Protein 6IAH (pdb70)

Sequence (240 aa):
MMWIVFDVDGVLIDVRESYDEEATKLTAEYFLGLFGVEREIKPEWVRELLRRKGSFGDDFKVSEALILFALSGRAEELVEEFPEGGTIEWVREKFGFQQVFGGSSIERVFNTFYLGREEYPERRLFDFPGLWKKKERPIVRRRGLLERASKHFKKLGVVTGRSALEMEELAERIIIGFKFENAVTREAYLKPDPRALWELVRGEPGVYIGDTINDELFVENYRGKYGDDFDFVMVGRDVKDVNEFLENALEGG

Structure (mmCIF, N/CA/C/O backbone):
data_6IAH
#
_entry.id   6IAH
#
_cell.length_a   66.330
_cell.length_b   117.000
_cell.length_c   33.830
_cell.angle_alpha   90.000
_cell.angle_beta   90.000
_cell.angle_gamma   90.000
#
_symmetry.space_group_name_H-M   'P 21 21 2'
#
loop_
_entity.id
_entity.type
_entity.pdbx_description
1 polymer Hydrolase
2 non-polymer 'MAGNESIUM ION'
3 non-polymer 'CHLORIDE ION'
4 water water
#
loop_
_atom_site.group_PDB
_atom_site.id
_atom_site.type_symbol
_atom_site.label_atom_id
_atom_site.label_alt_id
_atom_site.label_comp_id
_atom_site.label_asym_id
_atom_site.label_entity_id
_atom_site.label_seq_id
_atom_site.pdbx_PDB_ins_code
_atom_site.Cartn_x
_atom_site.Cartn_y
_atom_site.Cartn_z
_atom_site.occupancy
_atom_site.B_iso_or_equiv
_atom_site.auth_seq_id
_atom_site.auth_comp_id
_atom_site.auth_asym_id
_atom_site.auth_atom_id
_atom_site.pdbx_PDB_model_num
ATOM 1 N N A MET A 1 1 ? 38.836 29.639 24.762 0.50 30.70 1 MET A N 1
ATOM 2 N N B MET A 1 1 ? 38.257 29.490 25.556 0.50 31.92 1 MET A N 1
ATOM 3 C CA A MET A 1 1 ? 37.621 29.912 23.988 0.50 30.92 1 MET A CA 1
ATOM 4 C CA B MET A 1 1 ? 37.519 29.782 24.310 0.50 31.10 1 MET A CA 1
ATOM 5 C C A MET A 1 1 ? 37.173 28.576 23.408 0.50 29.84 1 MET A C 1
ATOM 6 C C B MET A 1 1 ? 37.138 28.463 23.671 0.50 30.14 1 MET A C 1
ATOM 7 O O A MET A 1 1 ? 38.020 27.754 23.020 0.50 27.36 1 MET A O 1
ATOM 8 O O B MET A 1 1 ? 37.974 27.539 23.527 0.50 27.83 1 MET A O 1
ATOM 17 N N . TRP A 1 2 ? 35.854 28.367 23.324 1.00 31.00 2 TRP A N 1
ATOM 18 C CA . TRP A 1 2 ? 35.270 27.149 22.725 1.00 26.32 2 TRP A CA 1
ATOM 19 C C . TRP A 1 2 ? 35.126 27.331 21.235 1.00 25.74 2 TRP A C 1
ATOM 20 O O . TRP A 1 2 ? 34.716 28.380 20.813 1.00 24.89 2 TRP A O 1
ATOM 31 N N . ILE A 1 3 ? 35.475 26.314 20.473 1.00 23.04 3 ILE A N 1
ATOM 32 C CA . ILE A 1 3 ? 35.000 26.178 19.099 1.00 25.31 3 ILE A CA 1
ATOM 33 C C . ILE A 1 3 ? 34.120 24.882 19.080 1.00 23.86 3 ILE A C 1
ATOM 34 O O . ILE A 1 3 ? 34.597 23.780 19.289 1.00 23.29 3 ILE A O 1
ATOM 39 N N . VAL A 1 4 ? 32.837 25.075 18.827 1.00 24.93 4 VAL A N 1
ATOM 40 C CA . VAL A 1 4 ? 31.829 24.028 18.808 1.00 22.57 4 VAL A CA 1
ATOM 41 C C . VAL A 1 4 ? 31.338 23.868 17.392 1.00 22.24 4 VAL A C 1
ATOM 42 O O . VAL A 1 4 ? 31.074 24.860 16.714 1.00 23.60 4 VAL A O 1
ATOM 46 N N . PHE A 1 5 ? 31.229 22.627 16.969 1.00 22.13 5 PHE A N 1
ATOM 47 C CA . PHE A 1 5 ? 30.866 22.312 15.567 1.00 21.51 5 PHE A CA 1
ATOM 48 C C . PHE A 1 5 ? 29.547 21.512 15.521 1.00 23.41 5 PHE A C 1
ATOM 49 O O . PHE A 1 5 ? 29.232 20.656 16.377 1.00 23.19 5 PHE A O 1
ATOM 57 N N . ASP A 1 6 ? 28.783 21.786 14.482 1.00 22.71 6 ASP A N 1
ATOM 58 C CA . ASP A 1 6 ? 27.874 20.814 13.886 1.00 23.81 6 ASP A CA 1
ATOM 59 C C . ASP A 1 6 ? 28.742 19.768 13.170 1.00 25.08 6 ASP A C 1
ATOM 60 O O . ASP A 1 6 ? 29.897 20.038 12.828 1.00 23.22 6 ASP A O 1
ATOM 65 N N . VAL A 1 7 ? 28.191 18.585 12.933 1.00 24.52 7 VAL A N 1
ATOM 66 C CA . VAL A 1 7 ? 28.902 17.551 12.191 1.00 22.81 7 VAL A CA 1
ATOM 67 C C . VAL A 1 7 ? 28.475 17.606 10.732 1.00 23.65 7 VAL A C 1
ATOM 68 O O . VAL A 1 7 ? 29.299 17.901 9.879 1.00 23.98 7 VAL A O 1
ATOM 72 N N . ASP A 1 8 ? 27.217 17.351 10.448 1.00 23.74 8 ASP A N 1
ATOM 73 C CA . ASP A 1 8 ? 26.782 17.133 9.030 1.00 24.67 8 ASP A CA 1
ATOM 74 C C . ASP A 1 8 ? 26.709 18.451 8.265 1.00 27.64 8 ASP A C 1
ATOM 75 O O . ASP A 1 8 ? 25.978 19.340 8.652 1.00 29.32 8 ASP A O 1
ATOM 80 N N . GLY A 1 9 ? 27.438 18.557 7.160 1.00 27.05 9 GLY A N 1
ATOM 81 C CA . GLY A 1 9 ? 27.521 19.759 6.365 1.00 27.28 9 GLY A CA 1
ATOM 82 C C . GLY A 1 9 ? 28.657 20.686 6.828 1.00 29.26 9 GLY A C 1
ATOM 83 O O . GLY A 1 9 ? 28.881 21.708 6.170 1.00 26.49 9 GLY A O 1
ATOM 84 N N . VAL A 1 10 ? 29.324 20.380 7.967 1.00 24.74 10 VAL A N 1
ATOM 85 C CA . VAL A 1 10 ? 30.417 21.192 8.500 1.00 23.95 10 VAL A CA 1
ATOM 86 C C . VAL A 1 10 ? 31.692 20.340 8.571 1.00 24.89 10 VAL A C 1
ATOM 87 O O . VAL A 1 10 ? 32.666 20.628 7.865 1.00 26.23 10 VAL A O 1
ATOM 91 N N . LEU A 1 11 ? 31.739 19.333 9.455 1.00 22.69 11 LEU A N 1
ATOM 92 C CA . LEU A 1 11 ? 32.899 18.412 9.508 1.00 20.66 11 LEU A CA 1
ATOM 93 C C . LEU A 1 11 ? 32.850 17.318 8.448 1.00 22.70 11 LEU A C 1
ATOM 94 O O . LEU A 1 11 ? 33.907 16.849 8.035 1.00 23.37 11 LEU A O 1
ATOM 99 N N . ILE A 1 12 ? 31.641 16.847 8.116 1.00 24.62 12 ILE A N 1
ATOM 100 C CA . ILE A 1 12 ? 31.425 15.689 7.226 1.00 24.70 12 ILE A CA 1
ATOM 101 C C . ILE A 1 12 ? 30.433 16.065 6.137 1.00 27.80 12 ILE A C 1
ATOM 102 O O . ILE A 1 12 ? 29.356 16.667 6.425 1.00 27.52 12 ILE A O 1
ATOM 107 N N . ASP A 1 13 ? 30.783 15.719 4.896 1.00 25.73 13 ASP A N 1
ATOM 108 C CA . ASP A 1 13 ? 29.868 15.843 3.759 1.00 27.81 13 ASP A CA 1
ATOM 109 C C . ASP A 1 13 ? 29.120 14.520 3.742 1.00 30.19 13 ASP A C 1
ATOM 110 O O . ASP A 1 13 ? 29.737 13.459 3.463 1.00 29.98 13 ASP A O 1
ATOM 115 N N . VAL A 1 14 ? 27.822 14.575 4.028 1.00 29.16 14 VAL A N 1
ATOM 116 C CA . VAL A 1 14 ? 27.014 13.364 4.100 1.00 32.30 14 VAL A CA 1
ATOM 117 C C . VAL A 1 14 ? 26.415 13.191 2.758 1.00 45.35 14 VAL A C 1
ATOM 118 O O . VAL A 1 14 ? 25.189 12.931 2.681 1.00 49.34 14 VAL A O 1
ATOM 122 N N . ARG A 1 15 ? 27.280 13.424 1.745 1.00 44.61 15 ARG A N 1
ATOM 123 C CA . ARG A 1 15 ? 27.146 13.069 0.307 1.00 46.57 15 ARG A CA 1
ATOM 124 C C . ARG A 1 15 ? 25.821 12.322 0.034 1.00 36.72 15 ARG A C 1
ATOM 125 O O . ARG A 1 15 ? 25.715 11.180 -0.398 1.00 39.09 15 ARG A O 1
ATOM 133 N N . GLU A 1 16 ? 24.795 13.042 0.378 1.00 33.63 16 GLU A N 1
ATOM 134 C CA . GLU A 1 16 ? 23.461 12.521 0.293 1.00 45.95 16 GLU A CA 1
ATOM 135 C C . GLU A 1 16 ? 23.251 10.977 0.709 1.00 42.22 16 GLU A C 1
ATOM 136 O O . GLU A 1 16 ? 22.378 10.300 0.099 1.00 40.08 16 GLU A O 1
ATOM 142 N N . SER A 1 17 ? 24.052 10.484 1.727 1.00 35.65 17 SER A N 1
ATOM 143 C CA . SER A 1 17 ? 24.077 9.087 2.226 1.00 29.90 17 SER A CA 1
ATOM 144 C C . SER A 1 17 ? 22.668 8.811 2.780 1.00 29.16 17 SER A C 1
ATOM 145 O O . SER A 1 17 ? 22.086 7.801 2.481 1.00 27.03 17 SER A O 1
ATOM 148 N N . TYR A 1 18 ? 22.146 9.734 3.603 1.00 27.55 18 TYR A N 1
ATOM 149 C CA . TYR A 1 18 ? 20.798 9.585 4.149 1.00 26.88 18 TYR A CA 1
ATOM 150 C C . TYR A 1 18 ? 19.731 9.618 3.069 1.00 26.71 18 TYR A C 1
ATOM 151 O O . TYR A 1 18 ? 18.738 8.896 3.160 1.00 28.00 18 TYR A O 1
ATOM 160 N N . ASP A 1 19 ? 19.898 10.499 2.095 1.00 24.87 19 ASP A N 1
ATOM 161 C CA . ASP A 1 19 ? 18.946 10.572 1.008 1.00 27.01 19 ASP A CA 1
ATOM 162 C C . ASP A 1 19 ? 18.873 9.269 0.226 1.00 26.07 19 ASP A C 1
ATOM 163 O O . ASP A 1 19 ? 17.796 8.848 -0.119 1.00 24.55 19 ASP A O 1
ATOM 168 N N A GLU A 1 20 ? 20.007 8.642 -0.072 0.50 24.91 20 GLU A N 1
ATOM 169 N N B GLU A 1 20 ? 20.031 8.676 -0.056 0.50 25.56 20 GLU A N 1
ATOM 170 C CA A GLU A 1 20 ? 20.007 7.367 -0.794 0.50 26.33 20 GLU A CA 1
ATOM 171 C CA B GLU A 1 20 ? 20.138 7.384 -0.720 0.50 27.35 20 GLU A CA 1
ATOM 172 C C A GLU A 1 20 ? 19.498 6.230 0.110 0.50 26.44 20 GLU A C 1
ATOM 173 C C B GLU A 1 20 ? 19.480 6.287 0.116 0.50 27.36 20 GLU A C 1
ATOM 174 O O A GLU A 1 20 ? 18.871 5.311 -0.369 0.50 22.72 20 GLU A O 1
ATOM 175 O O B GLU A 1 20 ? 18.735 5.472 -0.398 0.50 24.37 20 GLU A O 1
ATOM 186 N N . ALA A 1 21 ? 19.730 6.292 1.418 1.00 24.15 21 ALA A N 1
ATOM 187 C CA . ALA A 1 21 ? 19.145 5.298 2.281 1.00 23.55 21 ALA A CA 1
ATOM 188 C C . ALA A 1 21 ? 17.609 5.379 2.316 1.00 21.72 21 ALA A C 1
ATOM 189 O O . ALA A 1 21 ? 16.931 4.334 2.342 1.00 24.65 21 ALA A O 1
ATOM 191 N N . THR A 1 22 ? 17.071 6.603 2.266 1.00 21.40 22 THR A N 1
ATOM 192 C CA . THR A 1 22 ? 15.649 6.833 2.225 1.00 22.01 22 THR A CA 1
ATOM 193 C C . THR A 1 22 ? 15.088 6.263 0.902 1.00 21.97 22 THR A C 1
ATOM 194 O O . THR A 1 22 ? 14.122 5.485 0.868 1.00 22.80 22 THR A O 1
ATOM 198 N N . LYS A 1 23 ? 15.754 6.614 -0.184 1.00 23.53 23 LYS A N 1
ATOM 199 C CA . LYS A 1 23 ? 15.366 6.096 -1.492 1.00 22.72 23 LYS A CA 1
ATOM 200 C C . LYS A 1 23 ? 15.382 4.567 -1.566 1.00 22.80 23 LYS A C 1
ATOM 201 O O . LYS A 1 23 ? 14.389 3.973 -1.890 1.00 25.31 23 LYS A O 1
ATOM 207 N N . LEU A 1 24 ? 16.471 3.929 -1.205 1.00 23.59 24 LEU A N 1
ATOM 208 C CA . LEU A 1 24 ? 16.536 2.494 -1.246 1.00 25.39 24 LEU A CA 1
ATOM 209 C C . LEU A 1 24 ? 15.550 1.787 -0.311 1.00 24.56 24 LEU A C 1
ATOM 210 O O . LEU A 1 24 ? 14.975 0.741 -0.642 1.00 21.72 24 LEU A O 1
ATOM 215 N N . THR A 1 25 ? 15.373 2.318 0.879 1.00 23.19 25 THR A N 1
ATOM 216 C CA . THR A 1 25 ? 14.352 1.754 1.773 1.00 23.99 25 THR A CA 1
ATOM 217 C C . THR A 1 25 ? 12.930 1.809 1.183 1.00 22.59 25 THR A C 1
ATOM 218 O O . THR A 1 25 ? 12.215 0.826 1.216 1.00 24.63 25 THR A O 1
ATOM 222 N N . ALA A 1 26 ? 12.541 2.947 0.643 1.00 23.33 26 ALA A N 1
ATOM 223 C CA . ALA A 1 26 ? 11.233 3.098 0.065 1.00 23.10 26 ALA A CA 1
ATOM 224 C C . ALA A 1 26 ? 11.140 2.141 -1.105 1.00 23.62 26 ALA A C 1
ATOM 225 O O . ALA A 1 26 ? 10.119 1.466 -1.259 1.00 21.26 26 ALA A O 1
ATOM 227 N N . GLU A 1 27 ? 12.205 2.069 -1.891 1.00 24.93 27 GLU A N 1
ATOM 228 C CA . GLU A 1 27 ? 12.158 1.242 -3.138 1.00 24.45 27 GLU A CA 1
ATOM 229 C C . GLU A 1 27 ? 12.150 -0.227 -2.811 1.00 25.64 27 GLU A C 1
ATOM 230 O O . GLU A 1 27 ? 11.505 -0.977 -3.517 1.00 24.62 27 GLU A O 1
ATOM 236 N N . TYR A 1 28 ? 12.725 -0.624 -1.657 1.00 24.46 28 TYR A N 1
ATOM 237 C CA . TYR A 1 28 ? 12.631 -1.991 -1.153 1.00 26.20 28 TYR A CA 1
ATOM 238 C C . TYR A 1 28 ? 11.145 -2.348 -0.897 1.00 28.70 28 TYR A C 1
ATOM 239 O O . TYR A 1 28 ? 10.694 -3.411 -1.328 1.00 25.10 28 TYR A O 1
ATOM 248 N N . PHE A 1 29 ? 10.401 -1.496 -0.170 1.00 24.54 29 PHE A N 1
ATOM 249 C CA . PHE A 1 29 ? 8.971 -1.824 0.095 1.00 21.66 29 PHE A CA 1
ATOM 250 C C . PHE A 1 29 ? 8.139 -1.725 -1.167 1.00 22.80 29 PHE A C 1
ATOM 251 O O . PHE A 1 29 ? 7.238 -2.530 -1.397 1.00 22.18 29 PHE A O 1
ATOM 259 N N . LEU A 1 30 ? 8.423 -0.742 -1.987 1.00 23.36 30 LEU A N 1
ATOM 260 C CA . LEU A 1 30 ? 7.739 -0.684 -3.275 1.00 24.46 30 LEU A CA 1
ATOM 261 C C . LEU A 1 30 ? 7.877 -1.978 -4.070 1.00 24.32 30 LEU A C 1
ATOM 262 O O . LEU A 1 30 ? 6.889 -2.464 -4.640 1.00 27.98 30 LEU A O 1
ATOM 267 N N . GLY A 1 31 ? 9.080 -2.506 -4.136 1.00 28.10 31 GLY A N 1
ATOM 268 C CA . GLY A 1 31 ? 9.398 -3.790 -4.799 1.00 27.48 31 GLY A CA 1
ATOM 269 C C . GLY A 1 31 ? 8.554 -4.926 -4.258 1.00 29.72 31 GLY A C 1
ATOM 270 O O . GLY A 1 31 ? 8.108 -5.763 -5.005 1.00 25.57 31 GLY A O 1
ATOM 271 N N . LEU A 1 32 ? 8.246 -4.927 -2.956 1.00 26.64 32 LEU A N 1
ATOM 272 C CA . LEU A 1 32 ? 7.330 -5.929 -2.408 1.00 26.83 32 LEU A CA 1
ATOM 273 C C . LEU A 1 32 ? 5.913 -5.862 -2.959 1.00 25.07 32 LEU A C 1
ATOM 274 O O . LEU A 1 32 ? 5.219 -6.853 -2.995 1.00 30.48 32 LEU A O 1
ATOM 279 N N . PHE A 1 33 ? 5.490 -4.683 -3.333 1.00 24.07 33 PHE A N 1
ATOM 280 C CA . PHE A 1 33 ? 4.234 -4.462 -3.915 1.00 25.73 33 PHE A CA 1
ATOM 281 C C . PHE A 1 33 ? 4.368 -4.431 -5.465 1.00 28.88 33 PHE A C 1
ATOM 282 O O . PHE A 1 33 ? 3.475 -3.950 -6.095 1.00 31.17 33 PHE A O 1
ATOM 290 N N . GLY A 1 34 ? 5.478 -4.905 -6.022 1.00 30.40 34 GLY A N 1
ATOM 291 C CA . GLY A 1 34 ? 5.680 -4.955 -7.491 1.00 34.59 34 GLY A CA 1
ATOM 292 C C . GLY A 1 34 ? 5.719 -3.586 -8.168 1.00 37.76 34 GLY A C 1
ATOM 293 O O . GLY A 1 34 ? 5.432 -3.477 -9.363 1.00 34.19 34 GLY A O 1
ATOM 294 N N . VAL A 1 35 ? 6.074 -2.536 -7.418 1.00 32.16 35 VAL A N 1
ATOM 295 C CA . VAL A 1 35 ? 6.204 -1.200 -7.980 1.00 34.56 35 VAL A CA 1
ATOM 296 C C . VAL A 1 35 ? 7.703 -0.951 -8.220 1.00 36.63 35 VAL A C 1
ATOM 297 O O . VAL A 1 35 ? 8.514 -0.967 -7.267 1.00 33.89 35 VAL A O 1
ATOM 301 N N . GLU A 1 36 ? 8.045 -0.749 -9.487 1.00 32.31 36 GLU A N 1
ATOM 302 C CA . GLU A 1 36 ? 9.405 -0.549 -9.932 1.00 40.52 36 GLU A CA 1
ATOM 303 C C . GLU A 1 36 ? 9.744 0.930 -10.208 1.00 36.25 36 GLU A C 1
ATOM 304 O O . GLU A 1 36 ? 10.883 1.242 -10.451 1.00 41.27 36 GLU A O 1
ATOM 310 N N . ARG A 1 37 ? 8.764 1.813 -10.161 1.00 36.18 37 ARG A N 1
ATOM 311 C CA . ARG A 1 37 ? 8.976 3.243 -10.367 1.00 43.30 37 ARG A CA 1
ATOM 312 C C . ARG A 1 37 ? 9.948 3.735 -9.258 1.00 40.86 37 ARG A C 1
ATOM 313 O O . ARG A 1 37 ? 9.859 3.302 -8.078 1.00 35.43 37 ARG A O 1
ATOM 321 N N . GLU A 1 38 ? 10.922 4.552 -9.648 1.00 38.62 38 GLU A N 1
ATOM 322 C CA . GLU A 1 38 ? 11.934 4.970 -8.688 1.00 38.53 38 GLU A CA 1
ATOM 323 C C . GLU A 1 38 ? 11.454 6.148 -7.871 1.00 30.63 38 GLU A C 1
ATOM 324 O O . GLU A 1 38 ? 10.611 6.949 -8.269 1.00 29.77 38 GLU A O 1
ATOM 330 N N . ILE A 1 39 ? 12.011 6.229 -6.684 1.00 30.31 39 ILE A N 1
ATOM 331 C CA . ILE A 1 39 ? 11.797 7.395 -5.860 1.00 30.76 39 ILE A CA 1
ATOM 332 C C . ILE A 1 39 ? 12.693 8.532 -6.376 1.00 31.80 39 ILE A C 1
ATOM 333 O O . ILE A 1 39 ? 13.920 8.376 -6.357 1.00 33.20 39 ILE A O 1
ATOM 338 N N . LYS A 1 40 ? 12.084 9.648 -6.812 1.00 32.58 40 LYS A N 1
ATOM 339 C CA . LYS A 1 40 ? 12.854 10.798 -7.295 1.00 37.10 40 LYS A CA 1
ATOM 340 C C . LYS A 1 40 ? 13.551 11.531 -6.139 1.00 38.07 40 LYS A C 1
ATOM 341 O O . LYS A 1 40 ? 13.013 11.670 -5.030 1.00 33.93 40 LYS A O 1
ATOM 347 N N . PRO A 1 41 ? 14.769 12.014 -6.398 1.00 45.78 41 PRO A N 1
ATOM 348 C CA . PRO A 1 41 ? 15.588 12.589 -5.302 1.00 40.58 41 PRO A CA 1
ATOM 349 C C . PRO A 1 41 ? 14.972 13.847 -4.688 1.00 35.28 41 PRO A C 1
ATOM 350 O O . PRO A 1 41 ? 15.050 14.017 -3.443 1.00 32.03 41 PRO A O 1
ATOM 354 N N . GLU A 1 42 ? 14.353 14.691 -5.525 1.00 34.78 42 GLU A N 1
ATOM 355 C CA . GLU A 1 42 ? 13.711 15.880 -5.041 1.00 34.94 42 GLU A CA 1
ATOM 356 C C . GLU A 1 42 ? 12.565 15.588 -4.067 1.00 32.93 42 GLU A C 1
ATOM 357 O O . GLU A 1 42 ? 12.316 16.423 -3.214 1.00 30.19 42 GLU A O 1
ATOM 363 N N . TRP A 1 43 ? 11.896 14.420 -4.202 1.00 30.90 43 TRP A N 1
ATOM 364 C CA . TRP A 1 43 ? 10.792 14.050 -3.300 1.00 32.21 43 TRP A CA 1
ATOM 365 C C . TRP A 1 43 ? 11.299 13.854 -1.885 1.00 29.31 43 TRP A C 1
ATOM 366 O O . TRP A 1 43 ? 10.664 14.324 -0.966 1.00 29.31 43 TRP A O 1
ATOM 377 N N . VAL A 1 44 ? 12.442 13.187 -1.757 1.00 28.47 44 VAL A N 1
ATOM 378 C CA . VAL A 1 44 ? 13.074 12.964 -0.457 1.00 27.97 44 VAL A CA 1
ATOM 379 C C . VAL A 1 44 ? 13.436 14.306 0.207 1.00 31.10 44 VAL A C 1
ATOM 380 O O . VAL A 1 44 ? 13.168 14.559 1.389 1.00 27.77 44 VAL A O 1
ATOM 384 N N . ARG A 1 45 ? 14.150 15.123 -0.553 1.00 30.84 45 ARG A N 1
ATOM 385 C CA . ARG A 1 45 ? 14.588 16.438 -0.086 1.00 32.63 45 ARG A CA 1
ATOM 386 C C . ARG A 1 45 ? 13.451 17.329 0.300 1.00 30.49 45 ARG A C 1
ATOM 387 O O . ARG A 1 45 ? 13.454 17.921 1.373 1.00 31.28 45 ARG A O 1
ATOM 395 N N . GLU A 1 46 ? 12.495 17.476 -0.598 1.00 29.49 46 GLU A N 1
ATOM 396 C CA . GLU A 1 46 ? 11.389 18.400 -0.383 1.00 31.23 46 GLU A CA 1
ATOM 397 C C . GLU A 1 46 ? 10.482 17.983 0.757 1.00 30.50 46 GLU A C 1
ATOM 398 O O . GLU A 1 46 ? 10.021 18.819 1.501 1.00 29.20 46 GLU A O 1
ATOM 404 N N A LEU A 1 47 ? 10.241 16.683 0.885 0.50 29.56 47 LEU A N 1
ATOM 405 N N B LEU A 1 47 ? 10.214 16.681 0.875 0.50 30.42 47 LEU A N 1
ATOM 406 C CA A LEU A 1 47 ? 9.330 16.175 1.887 0.50 27.89 47 LEU A CA 1
ATOM 407 C CA B LEU A 1 47 ? 9.345 16.174 1.929 0.50 29.11 47 LEU A CA 1
ATOM 408 C C A LEU A 1 47 ? 9.958 16.361 3.261 0.50 28.17 47 LEU A C 1
ATOM 409 C C B LEU A 1 47 ? 9.982 16.440 3.260 0.50 28.84 47 LEU A C 1
AT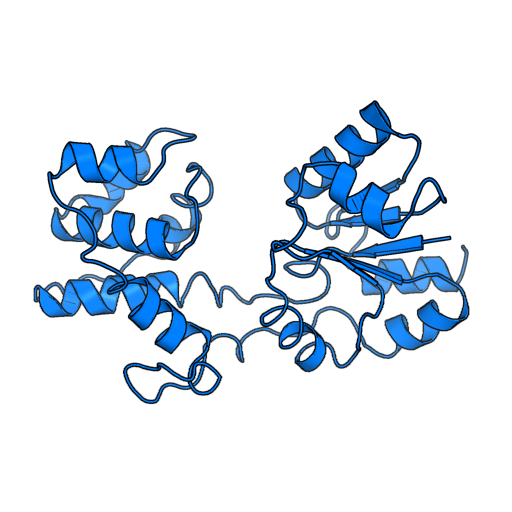OM 410 O O A LEU A 1 47 ? 9.287 16.786 4.194 0.50 29.87 47 LEU A O 1
ATOM 411 O O B LEU A 1 47 ? 9.347 16.977 4.160 0.50 29.59 47 LEU A O 1
ATOM 420 N N . ARG A 1 48 ? 11.258 16.100 3.376 1.00 28.36 48 ARG A N 1
ATOM 421 C CA . ARG A 1 48 ? 11.970 16.302 4.618 1.00 30.93 48 ARG A CA 1
ATOM 422 C C . ARG A 1 48 ? 12.045 17.799 4.969 1.00 32.15 48 ARG A C 1
ATOM 423 O O . ARG A 1 48 ? 11.835 18.170 6.109 1.00 31.65 48 ARG A O 1
ATOM 431 N N . ARG A 1 49 ? 12.296 18.629 3.974 1.00 30.95 49 ARG A N 1
ATOM 432 C CA . ARG A 1 49 ? 12.422 20.064 4.179 1.00 33.90 49 ARG A CA 1
ATOM 433 C C . ARG A 1 49 ? 11.130 20.697 4.672 1.00 32.33 49 ARG A C 1
ATOM 434 O O . ARG A 1 49 ? 11.129 21.387 5.680 1.00 33.15 49 ARG A O 1
ATOM 442 N N . LYS A 1 50 ? 10.041 20.478 3.970 1.00 31.94 50 LYS A N 1
ATOM 443 C CA . LYS A 1 50 ? 8.779 21.101 4.341 1.00 31.54 50 LYS A CA 1
ATOM 444 C C . LYS A 1 50 ? 8.136 20.431 5.555 1.00 32.30 50 LYS A C 1
ATOM 445 O O . LYS A 1 50 ? 7.428 21.110 6.282 1.00 30.81 50 LYS A O 1
ATOM 451 N N . GLY A 1 51 ? 8.362 19.119 5.750 1.00 28.96 51 GLY A N 1
ATOM 452 C CA . GLY A 1 51 ? 7.756 18.350 6.842 1.00 27.71 51 GLY A CA 1
ATOM 453 C C . GLY A 1 51 ? 8.434 18.617 8.175 1.00 28.39 51 GLY A C 1
ATOM 454 O O . GLY A 1 51 ? 9.410 19.366 8.251 1.00 31.85 51 GLY A O 1
ATOM 455 N N . SER A 1 52 ? 7.835 18.084 9.217 1.00 28.53 52 SER A N 1
ATOM 456 C CA . SER A 1 52 ? 8.386 17.934 10.580 1.00 29.19 52 SER A CA 1
ATOM 457 C C . SER A 1 52 ? 8.353 16.470 10.931 1.00 30.57 52 SER A C 1
ATOM 458 O O . SER A 1 52 ? 7.857 16.051 11.986 1.00 31.28 52 SER A O 1
ATOM 461 N N . PHE A 1 53 ? 8.918 15.664 10.044 1.00 31.08 53 PHE A N 1
ATOM 462 C CA . PHE A 1 53 ? 8.960 14.246 10.267 1.00 28.78 53 PHE A CA 1
ATOM 463 C C . PHE A 1 53 ? 9.929 13.953 11.357 1.00 28.71 53 PHE A C 1
ATOM 464 O O . PHE A 1 53 ? 10.967 14.598 11.448 1.00 31.69 53 PHE A O 1
ATOM 472 N N . GLY A 1 54 ? 9.623 12.930 12.127 1.00 31.85 54 GLY A N 1
ATOM 473 C CA . GLY A 1 54 ? 10.413 12.565 13.280 1.00 33.13 54 GLY A CA 1
ATOM 474 C C . GLY A 1 54 ? 11.782 12.051 12.882 1.00 36.23 54 GLY A C 1
ATOM 475 O O . GLY A 1 54 ? 12.732 12.273 13.596 1.00 34.48 54 GLY A O 1
ATOM 476 N N . ASP A 1 55 ? 11.893 11.384 11.720 1.00 27.82 55 ASP A N 1
ATOM 477 C CA . ASP A 1 55 ? 13.132 10.749 11.346 1.00 28.23 55 ASP A CA 1
ATOM 478 C C . ASP A 1 55 ? 12.972 10.323 9.904 1.00 27.40 55 ASP A C 1
ATOM 479 O O . ASP A 1 55 ? 11.866 10.443 9.362 1.00 22.49 55 ASP A O 1
ATOM 484 N N . ASP A 1 56 ? 14.042 9.836 9.304 1.00 27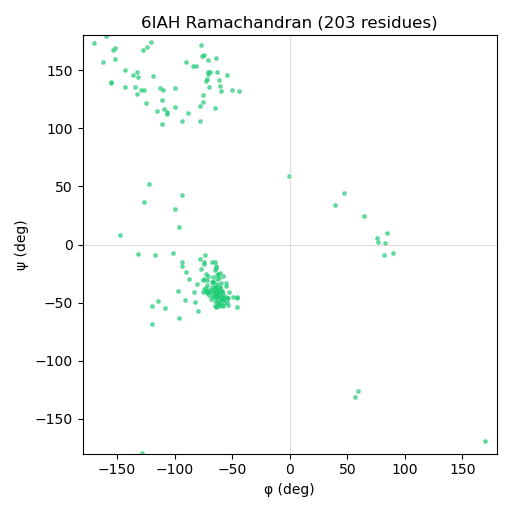.26 56 ASP A N 1
ATOM 485 C CA . ASP A 1 56 ? 13.966 9.366 7.886 1.00 30.13 56 ASP A CA 1
ATOM 486 C C . ASP A 1 56 ? 13.236 8.007 7.727 1.00 28.62 56 ASP A C 1
ATOM 487 O O . ASP A 1 56 ? 12.921 7.634 6.617 1.00 26.35 56 ASP A O 1
ATOM 492 N N . PHE A 1 57 ? 13.017 7.248 8.808 1.00 26.80 57 PHE A N 1
ATOM 493 C CA . PHE A 1 57 ? 12.118 6.074 8.772 1.00 27.28 57 PHE A CA 1
ATOM 494 C C . PHE A 1 57 ? 10.675 6.531 8.439 1.00 25.64 57 PHE A C 1
ATOM 495 O O . PHE A 1 57 ? 9.959 5.926 7.650 1.00 25.50 57 PHE A O 1
ATOM 503 N N . LYS A 1 58 ? 10.294 7.666 9.007 1.00 26.26 58 LYS A N 1
ATOM 504 C CA . LYS A 1 58 ? 8.982 8.264 8.776 1.00 25.69 58 LYS A CA 1
ATOM 505 C C . LYS A 1 58 ? 8.917 8.886 7.403 1.00 24.18 58 LYS A C 1
ATOM 506 O O . LYS A 1 58 ? 7.905 8.789 6.761 1.00 22.78 58 LYS A O 1
ATOM 512 N N . VAL A 1 59 ? 9.997 9.497 6.969 1.00 23.15 59 VAL A N 1
ATOM 513 C CA . VAL A 1 59 ? 10.028 10.058 5.619 1.00 23.80 59 VAL A CA 1
ATOM 514 C C . VAL A 1 59 ? 9.904 8.897 4.638 1.00 22.66 59 VAL A C 1
ATOM 515 O O . VAL A 1 59 ? 9.153 9.022 3.692 1.00 22.67 59 VAL A O 1
ATOM 519 N N . SER A 1 60 ? 10.619 7.785 4.880 1.00 23.82 60 SER A N 1
ATOM 520 C CA . SER A 1 60 ? 10.564 6.613 3.991 1.00 23.31 60 SER A CA 1
ATOM 521 C C . SER A 1 60 ? 9.119 6.113 3.920 1.00 23.88 60 SER A C 1
ATOM 522 O O . SER A 1 60 ? 8.574 5.867 2.827 1.00 20.78 60 SER A O 1
ATOM 525 N N . GLU A 1 61 ? 8.471 5.986 5.073 1.00 19.85 61 GLU A N 1
ATOM 526 C CA . GLU A 1 61 ? 7.083 5.556 5.119 1.00 21.04 61 GLU A CA 1
ATOM 527 C C . GLU A 1 61 ? 6.101 6.374 4.293 1.00 20.06 61 GLU A C 1
ATOM 528 O O . GLU A 1 61 ? 5.282 5.809 3.556 1.00 23.33 61 GLU A O 1
ATOM 534 N N . ALA A 1 62 ? 6.232 7.691 4.402 1.00 20.34 62 ALA A N 1
ATOM 535 C CA . ALA A 1 62 ? 5.464 8.629 3.644 1.00 20.86 62 ALA A CA 1
ATOM 536 C C . ALA A 1 62 ? 5.688 8.374 2.141 1.00 23.03 62 ALA A C 1
ATOM 537 O O . ALA A 1 62 ? 4.751 8.294 1.419 1.00 23.08 62 ALA A O 1
ATOM 539 N N . LEU A 1 63 ? 6.930 8.226 1.742 1.00 23.48 63 LEU A N 1
ATOM 540 C CA . LEU A 1 63 ? 7.236 8.057 0.298 1.00 25.99 63 LEU A CA 1
ATOM 541 C C . LEU A 1 63 ? 6.740 6.785 -0.299 1.00 23.64 63 LEU A C 1
ATOM 542 O O . LEU A 1 63 ? 6.392 6.731 -1.506 1.00 23.65 63 LEU A O 1
ATOM 547 N N . ILE A 1 64 ? 6.724 5.751 0.514 1.00 22.53 64 ILE A N 1
ATOM 548 C CA . ILE A 1 64 ? 6.192 4.431 0.132 1.00 23.67 64 ILE A CA 1
ATOM 549 C C . ILE A 1 64 ? 4.709 4.521 -0.184 1.00 23.57 64 ILE A C 1
ATOM 550 O O . ILE A 1 64 ? 4.246 4.165 -1.306 1.00 24.50 64 ILE A O 1
ATOM 555 N N . LEU A 1 65 ? 3.974 5.079 0.748 1.00 21.99 65 LEU A N 1
ATOM 556 C CA . LEU A 1 65 ? 2.527 5.256 0.590 1.00 21.85 65 LEU A CA 1
ATOM 557 C C . LEU A 1 65 ? 2.255 6.175 -0.570 1.00 24.51 65 LEU A C 1
ATOM 558 O O . LEU A 1 65 ? 1.416 5.851 -1.426 1.00 24.22 65 LEU A O 1
ATOM 563 N N . PHE A 1 66 ? 2.999 7.275 -0.663 1.00 22.32 66 PHE A N 1
ATOM 564 C CA . PHE A 1 66 ? 2.716 8.228 -1.752 1.00 23.05 66 PHE A CA 1
ATOM 565 C C . PHE A 1 66 ? 2.953 7.557 -3.099 1.00 21.01 66 PHE A C 1
ATOM 566 O O . PHE A 1 66 ? 2.167 7.750 -4.017 1.00 27.85 66 PHE A O 1
ATOM 574 N N . ALA A 1 67 ? 4.052 6.846 -3.220 1.00 22.53 67 ALA A N 1
ATOM 575 C CA . ALA A 1 67 ? 4.419 6.193 -4.507 1.00 24.69 67 ALA A CA 1
ATOM 576 C C . ALA A 1 67 ? 3.519 5.010 -4.813 1.00 30.58 67 ALA A C 1
ATOM 577 O O . ALA A 1 67 ? 3.259 4.728 -5.991 1.00 27.05 67 ALA A O 1
ATOM 579 N N . LEU A 1 68 ? 3.021 4.320 -3.776 1.00 26.26 68 LEU A N 1
ATOM 580 C CA . LEU A 1 68 ? 1.998 3.282 -4.002 1.00 27.91 68 LEU A CA 1
ATOM 581 C C . LEU A 1 68 ? 0.770 3.817 -4.647 1.00 28.74 68 LEU A C 1
ATOM 582 O O . LEU A 1 68 ? 0.086 3.076 -5.373 1.00 28.20 68 LEU A O 1
ATOM 587 N N . SER A 1 69 ? 0.446 5.068 -4.321 1.00 27.68 69 SER A N 1
ATOM 588 C CA . SER A 1 69 ? -0.758 5.718 -4.822 1.00 27.93 69 SER A CA 1
ATOM 589 C C . SER A 1 69 ? -0.553 6.190 -6.270 1.00 26.80 69 SER A C 1
ATOM 590 O O . SER A 1 69 ? -1.505 6.602 -6.903 1.00 30.81 69 SER A O 1
ATOM 593 N N . GLY A 1 70 ? 0.668 6.200 -6.763 1.00 30.26 70 GLY A N 1
ATOM 594 C CA . GLY A 1 70 ? 0.903 6.678 -8.133 1.00 31.90 70 GLY A CA 1
ATOM 595 C C . GLY A 1 70 ? 0.851 8.202 -8.319 1.00 34.36 70 GLY A C 1
ATOM 596 O O . GLY A 1 70 ? 0.963 8.672 -9.477 1.00 31.49 70 GLY A O 1
ATOM 597 N N . ARG A 1 71 ? 0.708 8.970 -7.224 1.00 30.65 71 ARG A N 1
ATOM 598 C CA . ARG A 1 71 ? 0.601 10.454 -7.275 1.00 32.78 71 ARG A CA 1
ATOM 599 C C . ARG A 1 71 ? 1.635 11.139 -6.348 1.00 28.81 71 ARG A C 1
ATOM 600 O O . ARG A 1 71 ? 1.336 12.168 -5.713 1.00 31.90 71 ARG A O 1
ATOM 608 N N . ALA A 1 72 ? 2.831 10.560 -6.257 1.00 29.59 72 ALA A N 1
ATOM 609 C CA . ALA A 1 72 ? 3.818 11.048 -5.299 1.00 30.48 72 ALA A CA 1
ATOM 610 C C . ALA A 1 72 ? 4.151 12.518 -5.536 1.00 32.91 72 ALA A C 1
ATOM 611 O O . ALA A 1 72 ? 4.135 13.356 -4.606 1.00 29.13 72 ALA A O 1
ATOM 613 N N . GLU A 1 73 ? 4.386 12.851 -6.792 1.00 30.35 73 GLU A N 1
ATOM 614 C CA . GLU A 1 73 ? 4.672 14.246 -7.106 1.00 33.30 73 GLU A CA 1
ATOM 615 C C . GLU A 1 73 ? 3.640 15.223 -6.598 1.00 30.97 73 GLU A C 1
ATOM 616 O O . GLU A 1 73 ? 4.009 16.202 -5.926 1.00 33.57 73 GLU A O 1
ATOM 622 N N . GLU A 1 74 ? 2.370 14.968 -6.921 1.00 31.29 74 GLU A N 1
ATOM 623 C CA . GLU A 1 74 ? 1.253 15.750 -6.436 1.00 32.71 74 GLU A CA 1
ATOM 624 C C . GLU A 1 74 ? 1.187 15.724 -4.900 1.00 30.34 74 GLU A C 1
ATOM 625 O O . GLU A 1 74 ? 0.886 16.745 -4.314 1.00 28.59 74 GLU A O 1
ATOM 631 N N . LEU A 1 75 ? 1.442 14.558 -4.279 1.00 27.11 75 LEU A N 1
ATOM 632 C CA . LEU A 1 75 ? 1.286 14.422 -2.826 1.00 27.69 75 LEU A CA 1
ATOM 633 C C . LEU A 1 75 ? 2.388 15.157 -2.059 1.00 27.99 75 LEU A C 1
ATOM 634 O O . LEU A 1 75 ? 2.129 15.724 -1.002 1.00 27.19 75 LEU A O 1
ATOM 639 N N . VAL A 1 76 ? 3.596 15.171 -2.611 1.00 30.88 76 VAL A N 1
ATOM 640 C CA . VAL A 1 76 ? 4.673 15.969 -2.047 1.00 34.30 76 VAL A CA 1
ATOM 641 C C . VAL A 1 76 ? 4.248 17.448 -2.042 1.00 35.33 76 VAL A C 1
ATOM 642 O O . VAL A 1 76 ? 4.490 18.140 -1.075 1.00 32.43 76 VAL A O 1
ATOM 646 N N . GLU A 1 77 ? 3.585 17.895 -3.102 1.00 36.81 77 GLU A N 1
ATOM 647 C CA . GLU A 1 77 ? 3.156 19.292 -3.214 1.00 37.78 77 GLU A CA 1
ATOM 648 C C . GLU A 1 77 ? 2.006 19.564 -2.269 1.00 37.04 77 GLU A C 1
ATOM 649 O O . GLU A 1 77 ? 1.914 20.655 -1.676 1.00 36.51 77 GLU A O 1
ATOM 655 N N . GLU A 1 78 ? 1.114 18.600 -2.116 1.00 31.35 78 GLU A N 1
ATOM 656 C CA . GLU A 1 78 ? -0.072 18.803 -1.301 1.00 30.35 78 GLU A CA 1
ATOM 657 C C . GLU A 1 78 ? 0.336 18.761 0.184 1.00 30.94 78 GLU A C 1
ATOM 658 O O . GLU A 1 78 ? -0.306 19.377 1.003 1.00 32.11 78 GLU A O 1
ATOM 664 N N . PHE A 1 79 ? 1.380 18.004 0.533 1.00 29.97 79 PHE A N 1
ATOM 665 C CA . PHE A 1 79 ? 1.679 17.711 1.968 1.00 29.84 79 PHE A CA 1
ATOM 666 C C . PHE A 1 79 ? 1.932 19.031 2.734 1.00 29.10 79 PHE A C 1
ATOM 667 O O . PHE A 1 79 ? 2.651 19.854 2.259 1.00 30.80 79 PHE A O 1
ATOM 675 N N . PRO A 1 80 ? 1.311 19.222 3.905 1.00 29.26 80 PRO A N 1
ATOM 676 C CA . PRO A 1 80 ? 1.419 20.528 4.586 1.00 30.12 80 PRO A CA 1
ATOM 677 C C . PRO A 1 80 ? 2.777 20.762 5.199 1.00 28.64 80 PRO A C 1
ATOM 678 O O . PRO A 1 80 ? 3.380 19.853 5.782 1.00 29.37 80 PRO A O 1
ATOM 682 N N . GLU A 1 81 ? 3.244 21.997 5.081 1.00 27.26 81 GLU A N 1
ATOM 683 C CA . GLU A 1 81 ? 4.381 22.453 5.791 1.00 28.90 81 GLU A CA 1
ATOM 684 C C . GLU A 1 81 ? 4.205 22.116 7.254 1.00 27.33 81 GLU A C 1
ATOM 685 O O . GLU A 1 81 ? 3.145 22.340 7.779 1.00 27.14 81 GLU A O 1
ATOM 691 N N . GLY A 1 82 ? 5.212 21.565 7.887 1.00 29.56 82 GLY A N 1
ATOM 692 C CA . GLY A 1 82 ? 5.088 21.174 9.305 1.00 28.70 82 GLY A CA 1
ATOM 693 C C . GLY A 1 82 ? 4.286 19.880 9.568 1.00 30.70 82 GLY A C 1
ATOM 694 O O . GLY A 1 82 ? 4.115 19.4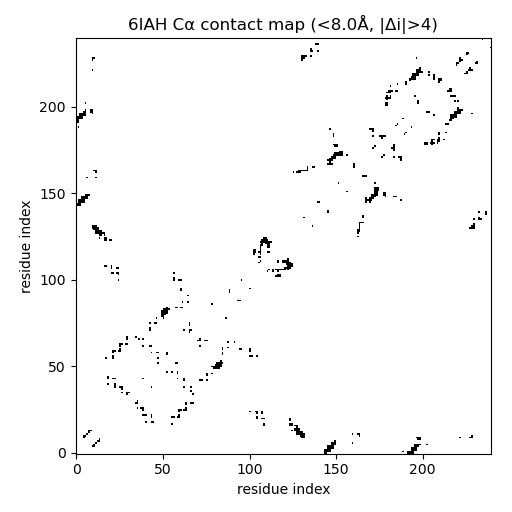97 10.721 1.00 28.19 82 GLY A O 1
ATOM 695 N N . GLY A 1 83 ? 3.815 19.201 8.506 1.00 26.92 83 GLY A N 1
ATOM 696 C CA . GLY A 1 83 ? 3.161 17.897 8.640 1.00 29.52 83 GLY A CA 1
ATOM 697 C C . GLY A 1 83 ? 4.069 16.778 9.167 1.00 29.44 83 GLY A C 1
ATOM 698 O O . GLY A 1 83 ? 5.307 16.869 9.160 1.00 26.03 83 GLY A O 1
ATOM 699 N N . THR A 1 84 ? 3.433 15.732 9.664 1.00 26.51 84 THR A N 1
ATOM 700 C CA . THR A 1 84 ? 4.116 14.587 10.202 1.00 26.63 84 THR A CA 1
ATOM 701 C C . THR A 1 84 ? 3.509 13.372 9.509 1.00 26.83 84 THR A C 1
ATOM 702 O O . THR A 1 84 ? 2.622 13.498 8.648 1.00 25.97 84 THR A O 1
ATOM 706 N N . ILE A 1 85 ? 4.004 12.202 9.886 1.00 25.55 85 ILE A N 1
ATOM 707 C CA . ILE A 1 85 ? 3.526 10.918 9.316 1.00 25.37 85 ILE A CA 1
ATOM 708 C C . ILE A 1 85 ? 2.016 10.706 9.528 1.00 27.22 85 ILE A C 1
ATOM 709 O O . ILE A 1 85 ? 1.347 10.021 8.736 1.00 24.69 85 ILE A O 1
ATOM 714 N N . GLU A 1 86 ? 1.472 11.301 10.584 1.00 26.34 86 GLU A N 1
ATOM 715 C CA . GLU A 1 86 ? 0.049 11.244 10.851 1.00 28.63 86 GLU A CA 1
ATOM 716 C C . GLU A 1 86 ? -0.826 11.675 9.685 1.00 26.82 86 GLU A C 1
ATOM 717 O O . GLU A 1 86 ? -1.881 11.122 9.489 1.00 25.94 86 GLU A O 1
ATOM 723 N N . TRP A 1 87 ? -0.449 12.714 8.979 1.00 26.67 87 TRP A N 1
ATOM 724 C CA . TRP A 1 87 ? -1.231 13.153 7.825 1.00 27.76 87 TRP A CA 1
ATOM 725 C C . TRP A 1 87 ? -1.385 12.023 6.769 1.00 24.90 87 TRP A C 1
ATOM 726 O O . TRP A 1 87 ? -2.454 11.820 6.232 1.00 27.08 87 TRP A O 1
ATOM 737 N N . VAL A 1 88 ? -0.294 11.320 6.524 1.00 24.23 88 VAL A N 1
ATOM 738 C CA . VAL A 1 88 ? -0.209 10.251 5.565 1.00 23.73 88 VAL A CA 1
ATOM 739 C C . VAL A 1 88 ? -1.018 9.052 6.006 1.00 24.25 88 VAL A C 1
ATOM 740 O O . VAL A 1 88 ? -1.802 8.508 5.246 1.00 23.02 88 VAL A O 1
ATOM 744 N N . ARG A 1 89 ? -0.857 8.669 7.284 1.00 22.22 89 ARG A N 1
ATOM 745 C CA . ARG A 1 89 ? -1.562 7.574 7.847 1.00 23.29 89 ARG A CA 1
ATOM 746 C C . ARG A 1 89 ? -3.043 7.785 7.899 1.00 24.84 89 ARG A C 1
ATOM 747 O O . ARG A 1 89 ? -3.819 6.855 7.593 1.00 24.79 89 ARG A O 1
ATOM 755 N N . GLU A 1 90 ? -3.438 9.009 8.210 1.00 25.12 90 GLU A N 1
ATOM 756 C CA . GLU A 1 90 ? -4.864 9.325 8.242 1.00 27.20 90 GLU A CA 1
ATOM 757 C C . GLU A 1 90 ? -5.421 9.309 6.837 1.00 28.63 90 GLU A C 1
ATOM 758 O O . GLU A 1 90 ? -6.536 8.864 6.619 1.00 29.58 90 GLU A O 1
ATOM 764 N N . LYS A 1 91 ? -4.674 9.836 5.886 1.00 25.97 91 LYS A N 1
ATOM 765 C CA . LYS A 1 91 ? -5.161 9.868 4.509 1.00 26.22 91 LYS A CA 1
ATOM 766 C C . LYS A 1 91 ? -5.386 8.457 3.904 1.00 28.19 91 LYS A C 1
ATOM 767 O O . LYS A 1 91 ? -6.422 8.217 3.311 1.00 28.81 91 LYS A O 1
ATOM 773 N N . PHE A 1 92 ? -4.404 7.549 3.993 1.00 26.30 92 PHE A N 1
ATOM 774 C CA . PHE A 1 92 ? -4.484 6.210 3.319 1.00 25.11 92 PHE A CA 1
ATOM 775 C C . PHE A 1 92 ? -5.017 5.094 4.174 1.00 24.14 92 PHE A C 1
ATOM 776 O O . PHE A 1 92 ? -5.400 4.081 3.667 1.00 21.77 92 PHE A O 1
ATOM 784 N N . GLY A 1 93 ? -5.076 5.278 5.492 1.00 21.37 93 GLY A N 1
ATOM 785 C CA . GLY A 1 93 ? -5.605 4.261 6.343 1.00 22.37 93 GLY A CA 1
ATOM 786 C C . GLY A 1 93 ? -4.663 3.159 6.783 1.00 23.92 93 GLY A C 1
ATOM 787 O O . GLY A 1 93 ? -5.103 2.157 7.385 1.00 23.81 93 GLY A O 1
ATOM 788 N N . PHE A 1 94 ? -3.366 3.343 6.500 1.00 21.59 94 PHE A N 1
ATOM 789 C CA . PHE A 1 94 ? -2.375 2.312 6.680 1.00 23.11 94 PHE A CA 1
ATOM 790 C C . PHE A 1 94 ? -1.143 2.958 7.302 1.00 19.60 94 PHE A C 1
ATOM 791 O O . PHE A 1 94 ? -0.937 4.135 7.133 1.00 21.69 94 PHE A O 1
ATOM 799 N N A GLN A 1 95 ? -0.331 2.149 7.969 0.50 19.76 95 GLN A N 1
ATOM 800 N N B GLN A 1 95 ? -0.349 2.158 8.003 0.50 21.25 95 GLN A N 1
ATOM 801 C CA A GLN A 1 95 ? 0.905 2.583 8.575 0.50 19.50 95 GLN A CA 1
ATOM 802 C CA B GLN A 1 95 ? 0.893 2.594 8.602 0.50 22.16 95 GLN A CA 1
ATOM 803 C C A GLN A 1 95 ? 1.926 1.469 8.587 0.50 21.02 95 GLN A C 1
ATOM 804 C C B GLN A 1 95 ? 1.917 1.477 8.599 0.50 22.57 95 GLN A C 1
ATOM 805 O O A GLN A 1 95 ? 1.631 0.309 8.326 0.50 21.67 95 GLN A O 1
ATOM 806 O O B GLN A 1 95 ? 1.611 0.320 8.331 0.50 23.12 95 GLN A O 1
ATOM 817 N N . VAL A 1 96 ? 3.139 1.825 8.983 1.00 21.30 96 VAL A N 1
ATOM 818 C CA . VAL A 1 96 ? 4.176 0.862 9.134 1.00 22.42 96 VAL A CA 1
ATOM 819 C C . VAL A 1 96 ? 3.791 -0.202 10.204 1.00 23.41 96 VAL A C 1
ATOM 820 O O . VAL A 1 96 ? 3.180 0.154 11.204 1.00 23.18 96 VAL A O 1
ATOM 824 N N . PHE A 1 97 ? 4.172 -1.444 9.926 1.00 23.04 97 PHE A N 1
ATOM 825 C CA . PHE A 1 97 ? 4.004 -2.589 10.824 1.00 26.40 97 PHE A CA 1
ATOM 826 C C . PHE A 1 97 ? 5.280 -2.719 11.609 1.00 23.91 97 PHE A C 1
ATOM 827 O O . PHE A 1 97 ? 6.310 -3.096 11.103 1.00 22.94 97 PHE A O 1
ATOM 835 N N . GLY A 1 98 ? 5.185 -2.340 12.868 1.00 34.16 98 GLY A N 1
ATOM 836 C CA . GLY A 1 98 ? 6.282 -2.481 13.812 1.00 37.65 98 GLY A CA 1
ATOM 837 C C . GLY A 1 98 ? 7.552 -1.781 13.339 1.00 33.71 98 GLY A C 1
ATOM 838 O O . GLY A 1 98 ? 7.508 -0.621 12.935 1.00 36.01 98 GLY A O 1
ATOM 839 N N . GLY A 1 99 ? 8.668 -2.485 13.395 1.00 31.07 99 GLY A N 1
ATOM 840 C CA . GLY A 1 99 ? 9.935 -1.853 13.030 1.00 33.32 99 GLY A CA 1
ATOM 841 C C . GLY A 1 99 ? 10.350 -2.213 11.590 1.00 31.40 99 GLY A C 1
ATOM 842 O O . GLY A 1 99 ? 11.550 -2.190 11.296 1.00 26.71 99 GLY A O 1
ATOM 843 N N A SER A 1 100 ? 9.385 -2.537 10.716 0.50 25.88 100 SER A N 1
ATOM 844 N N B SER A 1 100 ? 9.390 -2.526 10.714 0.50 26.90 100 SER A N 1
ATOM 845 C CA A SER A 1 100 ? 9.709 -3.066 9.380 0.50 24.74 100 SER A CA 1
ATOM 846 C CA B SER A 1 100 ? 9.729 -3.059 9.390 0.50 26.46 100 SER A CA 1
ATOM 847 C C A SER A 1 100 ? 10.610 -2.090 8.600 0.50 24.76 100 SER A C 1
ATOM 848 C C B SER A 1 100 ? 10.626 -2.085 8.616 0.50 25.63 100 SER A C 1
ATOM 849 O O A SER A 1 100 ? 11.606 -2.498 7.998 0.50 25.36 100 SER A O 1
ATOM 850 O O B SER A 1 100 ? 11.638 -2.491 8.040 0.50 26.23 100 SER A O 1
ATOM 855 N N . ILE A 1 101 ? 10.256 -0.815 8.618 1.00 24.21 101 ILE A N 1
ATOM 856 C CA . ILE A 1 101 ? 10.974 0.187 7.871 1.00 25.11 101 ILE A CA 1
ATOM 857 C C . ILE A 1 101 ? 12.316 0.502 8.496 1.00 26.94 101 ILE A C 1
ATOM 858 O O . ILE A 1 101 ? 13.316 0.661 7.804 1.00 25.05 101 ILE A O 1
ATOM 863 N N . GLU A 1 102 ? 12.323 0.602 9.813 1.00 26.80 102 GLU A N 1
ATOM 864 C CA . GLU A 1 102 ? 13.515 0.912 10.529 1.00 28.21 102 GLU A CA 1
ATOM 865 C C . GLU A 1 102 ? 14.590 -0.136 10.360 1.00 28.01 102 GLU A C 1
ATOM 866 O O . GLU A 1 102 ? 15.756 0.217 10.198 1.00 29.66 102 GLU A O 1
ATOM 872 N N . ARG A 1 103 ? 14.212 -1.402 10.366 1.00 25.24 103 ARG A N 1
ATOM 873 C CA . ARG A 1 103 ? 15.129 -2.474 10.193 1.00 26.14 103 ARG A CA 1
ATOM 874 C C . ARG A 1 103 ? 15.742 -2.397 8.793 1.00 26.49 103 ARG A C 1
ATOM 875 O O . ARG A 1 103 ? 16.975 -2.563 8.629 1.00 23.41 103 ARG A O 1
ATOM 883 N N . VAL A 1 104 ? 14.912 -2.122 7.803 1.00 24.11 104 VAL A N 1
ATOM 884 C CA . VAL A 1 104 ? 15.426 -2.047 6.402 1.00 23.50 104 VAL A CA 1
ATOM 885 C C . VAL A 1 104 ? 16.312 -0.774 6.226 1.00 25.10 104 VAL A C 1
ATOM 886 O O . VAL A 1 104 ? 17.409 -0.842 5.679 1.00 24.77 104 VAL A O 1
ATOM 890 N N . PHE A 1 105 ? 15.866 0.361 6.758 1.00 22.70 105 PHE A N 1
ATOM 891 C CA . PHE A 1 105 ? 16.655 1.583 6.650 1.00 25.50 105 PHE A CA 1
ATOM 892 C C . PHE A 1 105 ? 18.048 1.372 7.263 1.00 24.80 105 PHE A C 1
ATOM 893 O O . PHE A 1 105 ? 19.074 1.746 6.683 1.00 23.17 105 PHE A O 1
ATOM 901 N N . ASN A 1 106 ? 18.088 0.846 8.488 1.00 24.29 106 ASN A N 1
ATOM 902 C CA . ASN A 1 106 ? 19.333 0.684 9.157 1.00 25.04 106 ASN A CA 1
ATOM 903 C C . ASN A 1 106 ? 20.264 -0.338 8.436 1.00 24.86 106 ASN A C 1
ATOM 904 O O . ASN A 1 106 ? 21.500 -0.173 8.421 1.00 22.64 106 ASN A O 1
ATOM 909 N N . THR A 1 107 ? 19.698 -1.385 7.874 1.00 23.95 107 THR A N 1
ATOM 910 C CA . THR A 1 107 ? 20.438 -2.313 7.030 1.00 25.31 107 THR A CA 1
ATOM 911 C C . THR A 1 107 ? 21.165 -1.553 5.882 1.00 24.15 107 THR A C 1
ATOM 912 O O . THR A 1 107 ? 22.357 -1.766 5.673 1.00 22.92 107 THR A O 1
ATOM 916 N N . PHE A 1 108 ? 20.460 -0.641 5.216 1.00 26.54 108 PHE A N 1
ATOM 917 C CA . PHE A 1 108 ? 21.015 0.115 4.076 1.00 26.37 108 PHE A CA 1
ATOM 918 C C . PHE A 1 108 ? 22.042 1.182 4.564 1.00 29.01 108 PHE A C 1
ATOM 919 O O . PHE A 1 108 ? 23.096 1.342 3.955 1.00 25.39 108 PHE A O 1
ATOM 927 N N . TYR A 1 109 ? 21.749 1.862 5.680 1.00 25.83 109 TYR A N 1
ATOM 928 C CA . TYR A 1 109 ? 22.587 2.986 6.110 1.00 25.25 109 TYR A CA 1
ATOM 929 C C . TYR A 1 109 ? 23.822 2.456 6.868 1.00 24.52 109 TYR A C 1
ATOM 930 O O . TYR A 1 109 ? 24.945 2.876 6.566 1.00 22.55 109 TYR A O 1
ATOM 939 N N . LEU A 1 110 ? 23.594 1.560 7.854 1.00 22.43 110 LEU A N 1
ATOM 940 C CA . LEU A 1 110 ? 24.627 1.015 8.673 1.00 23.37 110 LEU A CA 1
ATOM 941 C C . LEU A 1 110 ? 25.321 -0.248 8.115 1.00 25.58 110 LEU A C 1
ATOM 942 O O . LEU A 1 110 ? 26.478 -0.466 8.433 1.00 22.73 110 LEU A O 1
ATOM 947 N N . GLY A 1 111 ? 24.622 -1.072 7.334 1.00 24.70 111 GLY A N 1
ATOM 948 C CA . GLY A 1 111 ? 25.213 -2.276 6.772 1.00 28.25 111 GLY A CA 1
ATOM 949 C C . GLY A 1 111 ? 25.699 -3.188 7.855 1.00 27.44 111 GLY A C 1
ATOM 950 O O . GLY A 1 111 ? 24.991 -3.396 8.849 1.00 26.97 111 GLY A O 1
ATOM 951 N N . ARG A 1 112 ? 26.976 -3.576 7.766 1.00 26.25 112 ARG A N 1
ATOM 952 C CA . ARG A 1 112 ? 27.531 -4.515 8.729 1.00 27.16 112 ARG A CA 1
ATOM 953 C C . ARG A 1 112 ? 27.687 -3.942 10.122 1.00 24.10 112 ARG A C 1
ATOM 954 O O . ARG A 1 112 ? 27.858 -4.732 11.076 1.00 27.56 112 ARG A O 1
ATOM 962 N N A GLU A 1 113 ? 27.620 -2.611 10.257 0.50 24.02 113 GLU A N 1
ATOM 963 N N B GLU A 1 113 ? 27.610 -2.625 10.266 0.50 23.76 113 GLU A N 1
ATOM 964 C CA A GLU A 1 113 ? 27.640 -1.973 11.585 0.50 23.62 113 GLU A CA 1
ATOM 965 C CA B GLU A 1 113 ? 27.670 -2.030 11.596 0.50 23.26 113 GLU A CA 1
ATOM 966 C C A GLU A 1 113 ? 26.349 -2.220 12.359 0.50 25.32 113 GLU A C 1
ATOM 967 C C B GLU A 1 113 ? 26.282 -2.013 12.271 0.50 25.24 113 GLU A C 1
ATOM 968 O O A GLU A 1 113 ? 26.281 -1.923 13.566 0.50 24.36 113 GLU A O 1
ATOM 969 O O B GLU A 1 113 ? 26.081 -1.341 13.316 0.50 25.66 113 GLU A O 1
ATOM 980 N N . TYR A 1 114 ? 25.326 -2.746 11.681 1.00 25.86 114 TYR A N 1
ATOM 981 C CA . TYR A 1 114 ? 23.982 -2.977 12.286 1.00 27.66 114 TYR A CA 1
ATOM 982 C C . TYR A 1 114 ? 23.843 -4.457 12.625 1.00 26.85 114 TYR A C 1
ATOM 983 O O . TYR A 1 114 ? 23.757 -5.314 11.747 1.00 24.79 114 TYR A O 1
ATOM 992 N N . PRO A 1 115 ? 23.890 -4.768 13.929 1.00 25.91 115 PRO A N 1
ATOM 993 C CA . PRO A 1 115 ? 23.846 -6.163 14.328 1.00 30.71 115 PRO A CA 1
ATOM 994 C C . PRO A 1 115 ? 22.539 -6.886 13.998 1.00 33.71 115 PRO A C 1
ATOM 995 O O . PRO A 1 115 ? 22.541 -8.074 13.894 1.00 37.68 115 PRO A O 1
ATOM 999 N N . GLU A 1 116 ? 21.444 -6.166 13.820 1.00 34.20 116 GLU A N 1
ATOM 1000 C CA . GLU A 1 116 ? 20.198 -6.806 13.448 1.00 38.56 116 GLU A CA 1
ATOM 1001 C C . GLU A 1 116 ? 19.906 -6.644 11.935 1.00 36.02 116 GLU A C 1
ATOM 1002 O O . GLU A 1 116 ? 18.762 -6.666 11.566 1.00 34.05 116 GLU A O 1
ATOM 1008 N N A ARG A 1 117 ? 20.953 -6.541 11.094 0.50 31.99 117 ARG A N 1
ATOM 1009 N N B ARG A 1 117 ? 20.911 -6.467 11.082 0.50 34.02 117 ARG A N 1
ATOM 1010 C CA A ARG A 1 117 ? 20.804 -6.413 9.631 0.50 31.23 117 ARG A CA 1
ATOM 1011 C CA B ARG A 1 117 ? 20.605 -6.246 9.679 0.50 34.66 117 ARG A CA 1
ATOM 1012 C C A ARG A 1 117 ? 19.876 -7.463 9.056 0.50 34.43 117 ARG A C 1
ATOM 1013 C C B ARG A 1 117 ? 19.817 -7.394 9.107 0.50 36.19 117 ARG A C 1
ATOM 1014 O O A ARG A 1 117 ? 19.892 -8.595 9.526 0.50 34.27 117 ARG A O 1
ATOM 1015 O O B ARG A 1 117 ? 19.874 -8.506 9.623 0.50 35.31 117 ARG A O 1
ATOM 1030 N N . LEU A 1 118 ? 19.106 -7.098 8.029 1.00 33.13 118 LEU A N 1
ATOM 1031 C CA . LEU A 1 118 ? 18.183 -8.026 7.425 1.00 36.68 118 LEU A CA 1
ATOM 1032 C C . LEU A 1 118 ? 18.891 -8.823 6.331 1.00 37.34 118 LEU A C 1
ATOM 1033 O O . LEU A 1 118 ? 18.522 -9.972 6.069 1.00 30.58 118 LEU A O 1
ATOM 1038 N N . PHE A 1 119 ? 19.915 -8.229 5.724 1.00 28.02 119 PHE A N 1
ATOM 1039 C CA . PHE A 1 119 ? 20.781 -8.872 4.779 1.00 31.88 119 PHE A CA 1
ATOM 1040 C C . PHE A 1 119 ? 22.136 -8.156 4.820 1.00 33.18 119 PHE A C 1
ATOM 1041 O O . PHE A 1 119 ? 22.261 -7.051 5.394 1.00 34.13 119 PHE A O 1
ATOM 1049 N N . ASP A 1 120 ? 23.134 -8.759 4.209 1.00 31.82 120 ASP A N 1
ATOM 1050 C CA . ASP A 1 120 ? 24.472 -8.195 4.133 1.00 32.39 120 ASP A CA 1
ATOM 1051 C C . ASP A 1 120 ? 24.431 -7.069 3.088 1.00 34.46 120 ASP A C 1
ATOM 1052 O O . ASP A 1 120 ? 23.937 -7.234 1.983 1.00 32.27 120 ASP A O 1
ATOM 1057 N N . PHE A 1 121 ? 24.920 -5.897 3.474 1.00 31.14 121 PHE A N 1
ATOM 1058 C CA . PHE A 1 121 ? 24.887 -4.733 2.640 1.00 29.42 121 PHE A CA 1
ATOM 1059 C C . PHE A 1 121 ? 26.018 -3.825 3.096 1.00 27.69 121 PHE A C 1
ATOM 1060 O O . PHE A 1 121 ? 26.307 -3.726 4.352 1.00 28.68 121 PHE A O 1
ATOM 1068 N N . PRO A 1 122 ? 26.703 -3.230 2.119 1.00 25.65 122 PRO A N 1
ATOM 1069 C CA . PRO A 1 122 ? 27.803 -2.292 2.458 1.00 26.34 122 PRO A CA 1
ATOM 1070 C C . PRO A 1 122 ? 27.181 -0.940 2.866 1.00 24.70 122 PRO A C 1
ATOM 1071 O O . PRO A 1 122 ? 26.618 -0.235 2.039 1.00 24.46 122 PRO A O 1
ATOM 1075 N N . GLY A 1 123 ? 27.203 -0.647 4.156 1.00 24.32 123 GLY A N 1
ATOM 1076 C CA . GLY A 1 123 ? 26.574 0.539 4.657 1.00 24.17 123 GLY A CA 1
ATOM 1077 C C . GLY A 1 123 ? 26.812 1.813 3.857 1.00 23.04 123 GLY A C 1
ATOM 1078 O O . GLY A 1 123 ? 27.965 2.173 3.591 1.00 22.02 123 GLY A O 1
ATOM 1079 N N . LEU A 1 124 ? 25.737 2.533 3.571 1.00 25.10 124 LEU A N 1
ATOM 1080 C CA . LEU A 1 124 ? 25.805 3.861 2.912 1.00 27.17 124 LEU A CA 1
ATOM 1081 C C . LEU A 1 124 ? 26.510 4.910 3.742 1.00 25.15 124 LEU A C 1
ATOM 1082 O O . LEU A 1 124 ? 27.006 5.856 3.164 1.00 22.51 124 LEU A O 1
ATOM 1087 N N . TRP A 1 125 ? 26.654 4.709 5.066 1.00 21.13 125 TRP A N 1
ATOM 1088 C CA . TRP A 1 125 ? 27.426 5.654 5.851 1.00 23.83 125 TRP A CA 1
ATOM 1089 C C . TRP A 1 125 ? 28.894 5.814 5.331 1.00 27.38 125 TRP A C 1
ATOM 1090 O O . TRP A 1 125 ? 29.497 6.871 5.499 1.00 25.88 125 TRP A O 1
ATOM 1101 N N A LYS A 1 126 ? 29.421 4.789 4.670 0.50 26.72 126 LYS A N 1
ATOM 1102 N N B LYS A 1 126 ? 29.401 4.773 4.656 0.50 24.42 126 LYS A N 1
ATOM 1103 C CA A LYS A 1 126 ? 30.795 4.812 4.228 0.50 28.85 126 LYS A CA 1
ATOM 1104 C CA B LYS A 1 126 ? 30.750 4.743 4.107 0.50 25.22 126 LYS A CA 1
ATOM 1105 C C A LYS A 1 126 ? 30.977 5.647 2.951 0.50 28.36 126 LYS A C 1
ATOM 1106 C C B LYS A 1 126 ? 30.965 5.758 3.021 0.50 26.19 126 LYS A C 1
ATOM 1107 O O A LYS A 1 126 ? 32.106 5.873 2.558 0.50 28.30 126 LYS A O 1
ATOM 1108 O O B LYS A 1 126 ? 32.090 6.212 2.828 0.50 25.43 126 LYS A O 1
ATOM 1119 N N . LYS A 1 127 ? 29.892 6.130 2.332 1.00 27.03 127 LYS A N 1
ATOM 1120 C CA . LYS A 1 127 ? 30.007 7.111 1.237 1.00 27.25 127 LYS A CA 1
ATOM 1121 C C . LYS A 1 127 ? 30.171 8.554 1.744 1.00 28.32 127 LYS A C 1
ATOM 1122 O O . LYS A 1 127 ? 30.402 9.434 0.947 1.00 26.97 127 LYS A O 1
ATOM 1128 N N . GLU A 1 128 ? 30.019 8.784 3.068 1.00 24.98 128 GLU A N 1
ATOM 1129 C CA . GLU A 1 128 ? 30.240 10.101 3.688 1.00 25.28 128 GLU A CA 1
ATOM 1130 C C . GLU A 1 128 ? 31.772 10.380 3.676 1.00 28.04 128 GLU A C 1
ATOM 1131 O O . GLU A 1 128 ? 32.614 9.422 3.766 1.00 26.84 128 GLU A O 1
ATOM 1137 N N . ARG A 1 129 ? 32.131 11.663 3.558 1.00 27.40 129 ARG A N 1
ATOM 1138 C CA . ARG A 1 129 ? 33.518 12.079 3.372 1.00 27.72 129 ARG A CA 1
ATOM 1139 C C . ARG A 1 129 ? 33.840 13.195 4.330 1.00 26.42 129 ARG A C 1
ATOM 1140 O O . ARG A 1 129 ? 32.989 14.072 4.585 1.00 23.05 129 ARG A O 1
ATOM 1148 N N . PRO A 1 130 ? 35.076 13.216 4.834 1.00 28.65 130 PRO A N 1
ATOM 1149 C CA . PRO A 1 130 ? 35.448 14.306 5.739 1.00 27.59 130 PRO A CA 1
ATOM 1150 C C . PRO A 1 130 ? 35.547 15.632 4.972 1.00 29.78 130 PRO A C 1
ATOM 1151 O O . PRO A 1 130 ? 35.969 15.648 3.796 1.00 28.17 130 PRO A O 1
ATOM 1155 N N . ILE A 1 131 ? 34.999 16.694 5.547 1.00 27.41 131 ILE A N 1
ATOM 1156 C CA . ILE A 1 131 ? 35.341 18.060 5.091 1.00 27.36 131 ILE A CA 1
ATOM 1157 C C . ILE A 1 131 ? 36.526 18.561 5.914 1.00 27.84 131 ILE A C 1
ATOM 1158 O O . ILE A 1 131 ? 37.503 19.017 5.390 1.00 28.22 131 ILE A O 1
ATOM 1163 N N . VAL A 1 132 ? 36.461 18.404 7.224 1.00 24.32 132 VAL A N 1
ATOM 1164 C CA . VAL A 1 132 ? 37.534 18.916 8.071 1.00 24.68 132 VAL A CA 1
ATOM 1165 C C . VAL A 1 132 ? 38.835 18.090 7.872 1.00 29.12 132 VAL A C 1
ATOM 1166 O O . VAL A 1 132 ? 38.768 16.909 7.516 1.00 29.81 132 VAL A O 1
ATOM 1170 N N . ARG A 1 133 ? 39.999 18.742 8.018 1.00 29.13 133 ARG A N 1
ATOM 1171 C CA . ARG A 1 133 ? 41.293 18.090 7.985 1.00 29.53 133 ARG A CA 1
ATOM 1172 C C . ARG A 1 133 ? 41.606 17.856 9.430 1.00 29.56 133 ARG A C 1
ATOM 1173 O O . ARG A 1 133 ? 41.586 18.802 10.208 1.00 28.20 133 ARG A O 1
ATOM 1181 N N A ARG A 1 134 ? 41.909 16.602 9.772 0.50 30.41 134 ARG A N 1
ATOM 1182 N N B ARG A 1 134 ? 41.901 16.615 9.802 0.50 30.27 134 ARG A N 1
ATOM 1183 C CA A ARG A 1 134 ? 42.197 16.205 11.158 0.50 32.77 134 ARG A CA 1
ATOM 1184 C CA B ARG A 1 134 ? 42.145 16.284 11.212 0.50 32.27 134 ARG A CA 1
ATOM 1185 C C A ARG A 1 134 ? 43.381 16.998 11.760 0.50 29.94 134 ARG A C 1
ATOM 1186 C C B ARG A 1 134 ? 43.380 17.027 11.777 0.50 29.74 134 ARG A C 1
ATOM 1187 O O A ARG A 1 134 ? 43.434 17.258 12.978 0.50 29.78 134 ARG A O 1
ATOM 1188 O O B ARG A 1 134 ? 43.474 17.277 12.996 0.50 29.41 134 ARG A O 1
ATOM 1203 N N . GLY A 1 135 ? 44.330 17.371 10.909 1.00 29.33 135 GLY A N 1
ATOM 1204 C CA . GLY A 1 135 ? 45.524 18.151 11.344 1.00 27.06 135 GLY A CA 1
ATOM 1205 C C . GLY A 1 135 ? 45.125 19.480 11.939 1.00 26.51 135 GLY A C 1
ATOM 1206 O O . GLY A 1 135 ? 45.681 19.909 12.969 1.00 28.50 135 GLY A O 1
ATOM 1207 N N . LEU A 1 136 ? 44.092 20.107 11.373 1.00 29.82 136 LEU A N 1
ATOM 1208 C CA . LEU A 1 136 ? 43.550 21.331 11.987 1.00 28.36 136 LEU A CA 1
ATOM 1209 C C . LEU A 1 136 ? 42.896 21.128 13.345 1.00 27.40 136 LEU A C 1
ATOM 1210 O O . LEU A 1 136 ? 43.046 21.999 14.225 1.00 23.83 136 LEU A O 1
ATOM 1215 N N . LEU A 1 137 ? 42.176 20.026 13.533 1.00 25.72 137 LEU A N 1
ATOM 1216 C CA . LEU A 1 137 ? 41.517 19.782 14.814 1.00 24.87 137 LEU A CA 1
ATOM 1217 C C . LEU A 1 137 ? 42.585 19.535 15.866 1.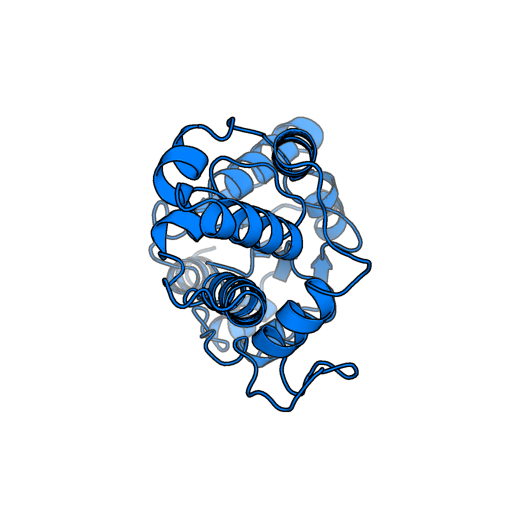00 25.96 137 LEU A C 1
ATOM 1218 O O . LEU A 1 137 ? 42.455 19.929 17.024 1.00 26.35 137 LEU A O 1
ATOM 1223 N N . GLU A 1 138 ? 43.609 18.795 15.463 1.00 27.13 138 GLU A N 1
ATOM 1224 C CA . GLU A 1 138 ? 44.744 18.525 16.309 1.00 29.23 138 GLU A CA 1
ATOM 1225 C C . GLU A 1 138 ? 45.422 19.822 16.660 1.00 28.53 138 GLU A C 1
ATOM 1226 O O . GLU A 1 138 ? 45.627 20.133 17.843 1.00 26.25 138 GLU A O 1
ATOM 1232 N N . ARG A 1 139 ? 45.696 20.614 15.647 1.00 25.16 139 ARG A N 1
ATOM 1233 C CA . ARG A 1 139 ? 46.331 21.900 15.953 1.00 29.71 139 ARG A CA 1
ATOM 1234 C C . ARG A 1 139 ? 45.483 22.762 16.872 1.00 29.96 139 ARG A C 1
ATOM 1235 O O . ARG A 1 139 ? 46.002 23.301 17.867 1.00 32.24 139 ARG A O 1
ATOM 1243 N N . ALA A 1 140 ? 44.167 22.845 16.588 1.00 28.05 140 ALA A N 1
ATOM 1244 C CA . ALA A 1 140 ? 43.283 23.707 17.375 1.00 24.07 140 ALA A CA 1
ATOM 1245 C C . ALA A 1 140 ? 43.100 23.264 18.795 1.00 25.89 140 ALA A C 1
ATOM 1246 O O . ALA A 1 140 ? 42.964 24.116 19.659 1.00 25.22 140 ALA A O 1
ATOM 1248 N N . SER A 1 141 ? 43.130 21.938 19.032 1.00 26.38 141 SER A N 1
ATOM 1249 C CA . SER A 1 141 ? 42.895 21.345 20.375 1.00 27.74 141 SER A CA 1
ATOM 1250 C C . SER A 1 141 ? 43.949 21.746 21.352 1.00 28.73 141 SER A C 1
ATOM 1251 O O . SER A 1 141 ? 43.708 21.711 22.593 1.00 27.18 141 SER A O 1
ATOM 1254 N N . LYS A 1 142 ? 45.103 22.185 20.851 1.00 30.13 142 LYS A N 1
ATOM 1255 C CA . LYS A 1 142 ? 46.143 22.695 21.756 1.00 31.72 142 LYS A CA 1
ATOM 1256 C C . LYS A 1 142 ? 45.877 24.091 22.344 1.00 33.16 142 LYS A C 1
ATOM 1257 O O . LYS A 1 142 ? 46.520 24.489 23.302 1.00 28.65 142 LYS A O 1
ATOM 1263 N N . HIS A 1 143 ? 44.961 24.851 21.751 1.00 31.21 143 HIS A N 1
ATOM 1264 C CA . HIS A 1 143 ? 44.689 26.246 22.162 1.00 31.24 143 HIS A CA 1
ATOM 1265 C C . HIS A 1 143 ? 43.272 26.639 22.374 1.00 30.16 143 HIS A C 1
ATOM 1266 O O . HIS A 1 143 ? 43.019 27.762 22.862 1.00 30.41 143 HIS A O 1
ATOM 1273 N N . PHE A 1 144 ? 42.343 25.759 22.017 1.00 29.00 144 PHE A N 1
ATOM 1274 C CA . PHE A 1 144 ? 40.885 25.988 22.165 1.00 28.34 144 PHE A CA 1
ATOM 1275 C C . PHE A 1 144 ? 40.275 24.719 22.713 1.00 28.16 144 PHE A C 1
ATOM 1276 O O . PHE A 1 144 ? 40.805 23.613 22.418 1.00 28.85 144 PHE A O 1
ATOM 1284 N N A LYS A 1 145 ? 39.207 24.851 23.500 0.50 28.41 145 LYS A N 1
ATOM 1285 N N B LYS A 1 145 ? 39.198 24.857 23.489 0.50 28.39 145 LYS A N 1
ATOM 1286 C CA A LYS A 1 145 ? 38.323 23.740 23.828 0.50 28.35 145 LYS A CA 1
ATOM 1287 C CA B LYS A 1 145 ? 38.310 23.757 23.856 0.50 28.28 145 LYS A CA 1
ATOM 1288 C C A LYS A 1 145 ? 37.417 23.444 22.645 0.50 26.94 145 LYS A C 1
ATOM 1289 C C B LYS A 1 145 ? 37.372 23.434 22.685 0.50 26.76 145 LYS A C 1
ATOM 1290 O O A LYS A 1 145 ? 36.786 24.350 22.085 0.50 26.75 145 LYS A O 1
ATOM 1291 O O B LYS A 1 145 ? 36.664 24.310 22.178 0.50 26.48 145 LYS A O 1
ATOM 1302 N N . LEU A 1 146 ? 37.371 22.184 22.253 1.00 26.54 146 LEU A N 1
ATOM 1303 C CA . LEU A 1 146 ? 36.605 21.777 21.072 1.00 27.56 146 LEU A CA 1
ATOM 1304 C C . LEU A 1 146 ? 35.416 20.915 21.539 1.00 27.86 146 LEU A C 1
ATOM 1305 O O . LEU A 1 146 ? 35.509 20.138 22.500 1.00 29.49 146 LEU A O 1
ATOM 1310 N N . GLY A 1 147 ? 34.291 21.087 20.860 1.00 25.11 147 GLY A N 1
ATOM 1311 C CA . GLY A 1 147 ? 33.122 20.325 21.128 1.00 24.51 147 GLY A CA 1
ATOM 1312 C C . GLY A 1 147 ? 32.237 20.155 19.959 1.00 23.86 147 GLY A C 1
ATOM 1313 O O . GLY A 1 147 ? 32.454 20.809 18.905 1.00 22.86 147 GLY A O 1
ATOM 1314 N N . VAL A 1 148 ? 31.251 19.269 20.082 1.00 23.59 148 VAL A N 1
ATOM 1315 C CA . VAL A 1 148 ? 30.222 19.171 18.993 1.00 25.38 148 VAL A CA 1
ATOM 1316 C C . VAL A 1 148 ? 28.839 19.149 19.574 1.00 25.45 148 VAL A C 1
ATOM 1317 O O . VAL A 1 148 ? 28.625 18.651 20.693 1.00 27.43 148 VAL A O 1
ATOM 1321 N N . VAL A 1 149 ? 27.883 19.696 18.836 1.00 26.29 149 VAL A N 1
ATOM 1322 C CA . VAL A 1 149 ? 26.459 19.484 19.171 1.00 23.64 149 VAL A CA 1
ATOM 1323 C C . VAL A 1 149 ? 25.899 18.939 17.916 1.00 22.56 149 VAL A C 1
ATOM 1324 O O . VAL A 1 149 ? 25.943 19.635 16.905 1.00 26.08 149 VAL A O 1
ATOM 1328 N N . THR A 1 150 ? 25.312 17.750 17.970 1.00 22.68 150 THR A N 1
ATOM 1329 C CA . THR A 1 150 ? 24.883 17.094 16.720 1.00 23.01 150 THR A CA 1
ATOM 1330 C C . THR A 1 150 ? 23.567 16.359 16.929 1.00 23.99 150 THR A C 1
ATOM 1331 O O . THR A 1 150 ? 23.304 15.839 17.989 1.00 24.50 150 THR A O 1
ATOM 1335 N N . GLY A 1 151 ? 22.774 16.256 15.872 1.00 26.19 151 GLY A N 1
ATOM 1336 C CA . GLY A 1 151 ? 21.593 15.396 15.860 1.00 28.50 151 GLY A CA 1
ATOM 1337 C C . GLY A 1 151 ? 21.929 13.909 15.766 1.00 27.51 151 GLY A C 1
ATOM 1338 O O . GLY A 1 151 ? 21.036 13.070 15.944 1.00 25.85 151 GLY A O 1
ATOM 1339 N N . ARG A 1 152 ? 23.201 13.587 15.522 1.00 23.81 152 ARG A N 1
ATOM 1340 C CA . ARG A 1 152 ? 23.652 12.199 15.510 1.00 24.76 152 ARG A CA 1
ATOM 1341 C C . ARG A 1 152 ? 23.465 11.563 16.907 1.00 27.09 152 ARG A C 1
ATOM 1342 O O . ARG A 1 152 ? 23.592 12.232 17.905 1.00 25.77 152 ARG A O 1
ATOM 1350 N N . SER A 1 153 ? 23.190 10.246 16.923 1.00 28.68 153 SER A N 1
ATOM 1351 C CA . SER A 1 153 ? 23.258 9.426 18.133 1.00 31.83 153 SER A CA 1
ATOM 1352 C C . SER A 1 153 ? 24.701 9.192 18.469 1.00 31.61 153 SER A C 1
ATOM 1353 O O . SER A 1 153 ? 25.547 9.400 17.616 1.00 29.51 153 SER A O 1
ATOM 1356 N N . ALA A 1 154 ? 24.971 8.761 19.709 1.00 30.45 154 ALA A N 1
ATOM 1357 C CA . ALA A 1 154 ? 26.273 8.289 20.121 1.00 34.12 154 ALA A CA 1
ATOM 1358 C C . ALA A 1 154 ? 26.929 7.300 19.129 1.00 30.59 154 ALA A C 1
ATOM 1359 O O . ALA A 1 154 ? 28.096 7.444 18.800 1.00 28.19 154 ALA A O 1
ATOM 1361 N N . LEU A 1 155 ? 26.186 6.323 18.647 1.00 32.01 155 LEU A N 1
ATOM 1362 C CA . LEU A 1 155 ? 26.734 5.369 17.702 1.00 34.39 155 LEU A CA 1
ATOM 1363 C C . LEU A 1 155 ? 27.122 6.079 16.429 1.00 29.79 155 LEU A C 1
ATOM 1364 O O . LEU A 1 155 ? 28.178 5.824 15.868 1.00 30.44 155 LEU A O 1
ATOM 1369 N N . GLU A 1 156 ? 26.240 6.943 15.942 1.00 28.88 156 GLU A N 1
ATOM 1370 C CA . GLU A 1 156 ? 26.505 7.693 14.699 1.00 28.26 156 GLU A CA 1
ATOM 1371 C C . GLU A 1 156 ? 27.669 8.686 14.869 1.00 27.24 156 GLU A C 1
ATOM 1372 O O . GLU A 1 156 ? 28.347 9.042 13.890 1.00 25.14 156 GLU A O 1
ATOM 1378 N N . MET A 1 157 ? 27.856 9.154 16.104 1.00 23.79 157 MET A N 1
ATOM 1379 C CA . MET A 1 157 ? 28.942 10.030 16.429 1.00 28.18 157 MET A CA 1
ATOM 1380 C C . MET A 1 157 ? 30.310 9.261 16.416 1.00 30.78 157 MET A C 1
ATOM 1381 O O . MET A 1 157 ? 31.324 9.787 15.920 1.00 29.44 157 MET A O 1
ATOM 1386 N N . GLU A 1 158 ? 30.318 8.031 16.934 1.00 29.70 158 GLU A N 1
ATOM 1387 C CA A GLU A 1 158 ? 31.482 7.160 16.791 0.50 28.31 158 GLU A CA 1
ATOM 1388 C CA B GLU A 1 158 ? 31.463 7.121 16.796 0.50 29.62 158 GLU A CA 1
ATOM 1389 C C . GLU A 1 158 ? 31.836 6.966 15.309 1.00 26.80 158 GLU A C 1
ATOM 1390 O O . GLU A 1 158 ? 33.018 7.031 14.950 1.00 25.65 158 GLU A O 1
ATOM 1401 N N . LEU A 1 159 ? 30.835 6.728 14.470 1.00 22.87 159 LEU A N 1
ATOM 1402 C CA . LEU A 1 159 ? 31.063 6.649 13.000 1.00 25.69 159 LEU A CA 1
ATOM 1403 C C . LEU A 1 159 ? 31.679 7.941 12.419 1.00 26.17 159 LEU A C 1
ATOM 1404 O O . LEU A 1 159 ? 32.604 7.886 11.589 1.00 25.85 159 LEU A O 1
ATOM 1409 N N . ALA A 1 160 ? 31.144 9.095 12.830 1.00 25.24 160 ALA A N 1
ATOM 1410 C CA . ALA A 1 160 ? 31.696 10.366 12.416 1.00 25.19 160 ALA A CA 1
ATOM 1411 C C . ALA A 1 160 ? 33.179 10.516 12.798 1.00 25.20 160 ALA A C 1
ATOM 1412 O O . ALA A 1 160 ? 33.964 10.966 11.986 1.00 22.68 160 ALA A O 1
ATOM 1414 N N . GLU A 1 161 ? 33.516 10.166 14.046 1.00 22.31 161 GLU A N 1
ATOM 1415 C CA . GLU A 1 161 ? 34.899 10.116 14.453 1.00 23.53 161 GLU A CA 1
ATOM 1416 C C . GLU A 1 161 ? 35.810 9.222 13.600 1.00 23.78 161 GLU A C 1
ATOM 1417 O O . GLU A 1 161 ? 36.964 9.556 13.374 1.00 23.85 161 GLU A O 1
ATOM 1423 N N . ARG A 1 162 ? 35.283 8.123 13.068 1.00 23.78 162 ARG A N 1
ATOM 1424 C CA . ARG A 1 162 ? 36.010 7.312 12.098 1.00 25.11 162 ARG A CA 1
ATOM 1425 C C . ARG A 1 162 ? 36.223 8.031 10.796 1.00 25.34 162 ARG A C 1
ATOM 1426 O O . ARG A 1 162 ? 37.325 8.009 10.228 1.00 29.30 162 ARG A O 1
ATOM 1434 N N . ILE A 1 163 ? 35.191 8.690 10.329 1.00 24.29 163 ILE A N 1
ATOM 1435 C CA . ILE A 1 163 ? 35.258 9.379 9.024 1.00 25.09 163 ILE A CA 1
ATOM 1436 C C . ILE A 1 163 ? 36.267 10.538 9.081 1.00 26.36 163 ILE A C 1
ATOM 1437 O O . ILE A 1 163 ? 37.006 10.743 8.162 1.00 27.33 163 ILE A O 1
ATOM 1442 N N A ILE A 1 164 ? 36.216 11.293 10.192 0.50 25.87 164 ILE A N 1
ATOM 1443 N N B ILE A 1 164 ? 36.285 11.302 10.169 0.50 27.98 164 ILE A N 1
ATOM 1444 C CA A ILE A 1 164 ? 37.034 12.475 10.417 0.50 24.56 164 ILE A CA 1
ATOM 1445 C CA B ILE A 1 164 ? 37.149 12.462 10.209 0.50 28.04 164 ILE A CA 1
ATOM 1446 C C A ILE A 1 164 ? 38.469 12.108 10.760 0.50 26.93 164 ILE A C 1
ATOM 1447 C C B ILE A 1 164 ? 38.500 12.188 10.850 0.50 28.80 164 ILE A C 1
ATOM 1448 O O A ILE A 1 164 ? 39.399 12.728 10.269 0.50 28.73 164 ILE A O 1
ATOM 1449 O O B ILE A 1 164 ? 39.407 13.005 10.692 0.50 28.94 164 ILE A O 1
ATOM 1458 N N . GLY A 1 165 ? 38.649 11.080 11.578 1.00 26.84 165 GLY A N 1
ATOM 1459 C CA . GLY A 1 165 ? 39.932 10.714 12.103 1.00 28.29 165 GLY A CA 1
ATOM 1460 C C . GLY A 1 165 ? 40.296 11.559 13.299 1.00 30.05 165 GLY A C 1
ATOM 1461 O O . GLY A 1 165 ? 41.477 11.915 13.486 1.00 31.03 165 GLY A O 1
ATOM 1462 N N . PHE A 1 166 ? 39.294 11.878 14.106 1.00 26.68 166 PHE A N 1
ATOM 1463 C CA . PHE A 1 166 ? 39.507 12.654 15.330 1.00 26.91 166 PHE A CA 1
ATOM 1464 C C . PHE A 1 166 ? 38.403 12.352 16.291 1.00 26.93 166 PHE A C 1
ATOM 1465 O O . PHE A 1 166 ? 37.240 12.223 15.896 1.00 26.57 166 PHE A O 1
ATOM 1473 N N . LYS A 1 167 ? 38.750 12.237 17.563 1.00 25.56 167 LYS A N 1
ATOM 1474 C CA . LYS A 1 167 ? 37.795 11.890 18.612 1.00 30.78 167 LYS A CA 1
ATOM 1475 C C . LYS A 1 167 ? 37.339 13.172 19.363 1.00 30.34 167 LYS A C 1
ATOM 1476 O O . LYS A 1 167 ? 38.174 14.004 19.701 1.00 32.71 167 LYS A O 1
ATOM 1480 N N . PHE A 1 168 ? 36.060 13.350 19.617 1.00 27.88 168 PHE A N 1
ATOM 1481 C CA . PHE A 1 168 ? 35.588 14.510 20.373 1.00 30.40 168 PHE A CA 1
ATOM 1482 C C . PHE A 1 168 ? 35.161 14.073 21.768 1.00 31.05 168 PHE A C 1
ATOM 1483 O O . PHE A 1 168 ? 34.110 13.456 21.931 1.00 30.27 168 PHE A O 1
ATOM 1491 N N . GLU A 1 169 ? 35.918 14.516 22.762 1.00 32.68 169 GLU A N 1
ATOM 1492 C CA . GLU A 1 169 ? 35.571 14.228 24.159 1.00 37.26 169 GLU A CA 1
ATOM 1493 C C . GLU A 1 169 ? 34.385 14.993 24.681 1.00 35.11 169 GLU A C 1
ATOM 1494 O O . GLU A 1 169 ? 33.686 14.523 25.585 1.00 34.76 169 GLU A O 1
ATOM 1500 N N . ASN A 1 170 ? 34.107 16.152 24.094 1.00 31.68 170 ASN A N 1
ATOM 1501 C CA . ASN A 1 170 ? 32.987 16.994 24.505 1.00 28.64 170 ASN A CA 1
ATOM 1502 C C . ASN A 1 170 ? 31.960 16.964 23.373 1.00 32.17 170 ASN A C 1
ATOM 1503 O O . ASN A 1 170 ? 32.187 17.577 22.332 1.00 27.63 170 ASN A O 1
ATOM 1508 N N . ALA A 1 171 ? 30.866 16.209 23.530 1.00 29.54 171 ALA A N 1
ATOM 1509 C CA . ALA A 1 171 ? 29.920 16.032 22.463 1.00 30.87 171 ALA A CA 1
ATOM 1510 C C . ALA A 1 171 ? 28.523 15.986 23.079 1.00 34.42 171 ALA A C 1
ATOM 1511 O O . ALA A 1 171 ? 28.339 15.334 24.113 1.00 33.31 171 ALA A O 1
ATOM 1513 N N . VAL A 1 172 ? 27.576 16.700 22.471 1.00 28.90 172 VAL A N 1
ATOM 1514 C CA . VAL A 1 172 ? 26.140 16.568 22.792 1.00 28.05 172 VAL A CA 1
ATOM 1515 C C . VAL A 1 172 ? 25.485 15.926 21.594 1.00 28.66 172 VAL A C 1
ATOM 1516 O O . VAL A 1 172 ? 25.598 16.459 20.483 1.00 26.37 172 VAL A O 1
ATOM 1520 N N . THR A 1 173 ? 24.798 14.797 21.823 1.00 27.01 173 THR A N 1
ATOM 1521 C CA . THR A 1 173 ? 24.148 14.001 20.763 1.00 30.06 173 THR A CA 1
ATOM 1522 C C . THR A 1 173 ? 22.672 13.962 21.106 1.00 30.60 173 THR A C 1
ATOM 1523 O O . THR A 1 173 ? 22.236 14.463 22.163 1.00 31.16 173 THR A O 1
ATOM 1527 N N . ARG A 1 174 ? 21.904 13.394 20.209 1.00 30.51 174 ARG A N 1
ATOM 1528 C CA . ARG A 1 174 ? 20.445 13.450 20.329 1.00 35.76 174 ARG A CA 1
ATOM 1529 C C . ARG A 1 174 ? 19.830 12.724 21.532 1.00 39.70 174 ARG A C 1
ATOM 1530 O O . ARG A 1 174 ? 18.697 12.971 21.842 1.00 45.57 174 ARG A O 1
ATOM 1538 N N . GLU A 1 175 ? 20.585 11.860 22.203 1.00 40.94 175 GLU A N 1
ATOM 1539 C CA . GLU A 1 175 ? 20.177 11.231 23.477 1.00 44.97 175 GLU A CA 1
ATOM 1540 C C . GLU A 1 175 ? 19.931 12.265 24.566 1.00 45.43 175 GLU A C 1
ATOM 1541 O O . GLU A 1 175 ? 19.279 11.957 25.557 1.00 50.86 175 GLU A O 1
ATOM 1547 N N . ALA A 1 176 ? 20.541 13.434 24.449 1.00 35.60 176 ALA A N 1
ATOM 1548 C CA . ALA A 1 176 ? 20.568 14.386 25.530 1.00 34.89 176 ALA A CA 1
ATOM 1549 C C . ALA A 1 176 ? 19.661 15.614 25.225 1.00 36.42 176 ALA A C 1
ATOM 1550 O O . ALA A 1 176 ? 18.703 15.900 26.012 1.00 35.04 176 ALA A O 1
ATOM 1552 N N . TYR A 1 177 ? 19.907 16.262 24.060 1.00 28.12 177 TYR A N 1
ATOM 1553 C CA . TYR A 1 177 ? 19.291 17.539 23.647 1.00 31.19 177 TYR A CA 1
ATOM 1554 C C . TYR A 1 177 ? 19.228 17.590 22.136 1.00 32.63 177 TYR A C 1
ATOM 1555 O O . TYR A 1 177 ? 19.901 16.823 21.471 1.00 29.99 177 TYR A O 1
ATOM 1564 N N . LEU A 1 178 ? 18.359 18.428 21.606 1.00 29.99 178 LEU A N 1
ATOM 1565 C CA . LEU A 1 178 ? 18.249 18.584 20.162 1.00 29.85 178 LEU A CA 1
ATOM 1566 C C . LEU A 1 178 ? 18.223 20.068 19.812 1.00 31.00 178 LEU A C 1
ATOM 1567 O O . LEU A 1 178 ? 17.418 20.851 20.347 1.00 30.91 178 LEU A O 1
ATOM 1572 N N . LYS A 1 179 ? 19.078 20.463 18.878 1.00 27.23 179 LYS A N 1
ATOM 1573 C CA . LYS A 1 179 ? 18.997 21.821 18.355 1.00 29.05 179 LYS A CA 1
ATOM 1574 C C . LYS A 1 179 ? 17.546 22.020 17.862 1.00 30.59 179 LYS A C 1
ATOM 1575 O O . LYS A 1 179 ? 16.979 21.078 17.334 1.00 29.04 179 LYS A O 1
ATOM 1581 N N . PRO A 1 180 ? 16.964 23.233 17.975 1.00 29.48 180 PRO A N 1
ATOM 1582 C CA . PRO A 1 180 ? 17.685 24.430 18.349 1.00 27.47 180 PRO A CA 1
ATOM 1583 C C . PRO A 1 180 ? 17.511 24.795 19.802 1.00 25.11 180 PRO A C 1
ATOM 1584 O O . PRO A 1 180 ? 17.569 25.968 20.136 1.00 28.27 180 PRO A O 1
ATOM 1588 N N . ASP A 1 181 ? 17.326 23.792 20.633 1.00 24.60 181 ASP A N 1
ATOM 1589 C CA . ASP A 1 181 ? 17.242 23.987 22.092 1.00 25.97 181 ASP A CA 1
ATOM 1590 C C . ASP A 1 181 ? 18.588 24.493 22.628 1.00 26.96 181 ASP A C 1
ATOM 1591 O O . ASP A 1 181 ? 19.575 23.781 22.607 1.00 26.62 181 ASP A O 1
ATOM 1596 N N . PRO A 1 182 ? 18.607 25.708 23.199 1.00 28.80 182 PRO A N 1
ATOM 1597 C CA . PRO A 1 182 ? 19.852 26.269 23.624 1.00 28.11 182 PRO A CA 1
ATOM 1598 C C . PRO A 1 182 ? 20.509 25.546 24.804 1.00 26.28 182 PRO A C 1
A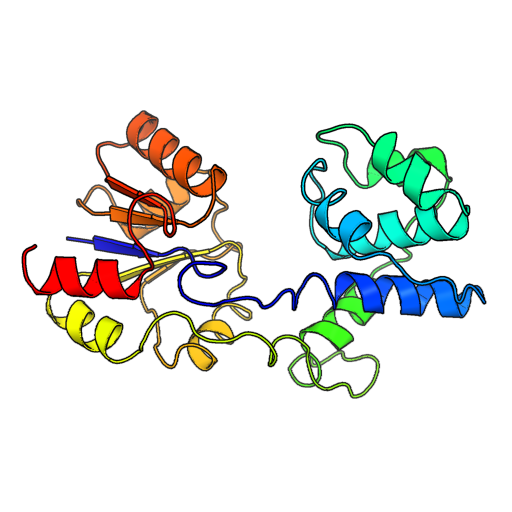TOM 1599 O O . PRO A 1 182 ? 21.693 25.747 25.036 1.00 24.00 182 PRO A O 1
ATOM 1603 N N . ARG A 1 183 ? 19.783 24.707 25.506 1.00 29.87 183 ARG A N 1
ATOM 1604 C CA . ARG A 1 183 ? 20.354 23.907 26.618 1.00 30.02 183 ARG A CA 1
ATOM 1605 C C . ARG A 1 183 ? 21.448 22.942 26.117 1.00 29.18 183 ARG A C 1
ATOM 1606 O O . ARG A 1 183 ? 22.306 22.563 26.871 1.00 29.51 183 ARG A O 1
ATOM 1614 N N . ALA A 1 184 ? 21.395 22.553 24.838 1.00 26.96 184 ALA A N 1
ATOM 1615 C CA . ALA A 1 184 ? 22.415 21.723 24.204 1.00 28.48 184 ALA A CA 1
ATOM 1616 C C . ALA A 1 184 ? 23.801 22.382 24.203 1.00 30.45 184 ALA A C 1
ATOM 1617 O O . ALA A 1 184 ? 24.823 21.722 24.413 1.00 29.69 184 ALA A O 1
ATOM 1619 N N . LEU A 1 185 ? 23.812 23.704 24.003 1.00 28.57 185 LEU A N 1
ATOM 1620 C CA . LEU A 1 185 ? 25.032 24.437 23.949 1.00 29.26 185 LEU A CA 1
ATOM 1621 C C . LEU A 1 185 ? 25.453 24.736 25.386 1.00 28.12 185 LEU A C 1
ATOM 1622 O O . LEU A 1 185 ? 26.640 24.600 25.736 1.00 28.62 185 LEU A O 1
ATOM 1627 N N . TRP A 1 186 ? 24.506 25.087 26.235 1.00 29.69 186 TRP A N 1
ATOM 1628 C CA . TRP A 1 186 ? 24.835 25.345 27.638 1.00 31.36 186 TRP A CA 1
ATOM 1629 C C . TRP A 1 186 ? 25.453 24.131 28.290 1.00 35.65 186 TRP A C 1
ATOM 1630 O O . TRP A 1 186 ? 26.402 24.241 29.058 1.00 33.72 186 TRP A O 1
ATOM 1641 N N . GLU A 1 187 ? 24.905 22.963 27.973 1.00 38.36 187 GLU A N 1
ATOM 1642 C CA . GLU A 1 187 ? 25.455 21.690 28.425 1.00 38.07 187 GLU A CA 1
ATOM 1643 C C . GLU A 1 187 ? 26.970 21.586 28.263 1.00 35.67 187 GLU A C 1
ATOM 1644 O O . GLU A 1 187 ? 27.662 21.103 29.152 1.00 34.98 187 GLU A O 1
ATOM 1650 N N . LEU A 1 188 ? 27.468 22.003 27.107 1.00 32.52 188 LEU A N 1
ATOM 1651 C CA . LEU A 1 188 ? 28.878 21.966 26.806 1.00 35.83 188 LEU A CA 1
ATOM 1652 C C . LEU A 1 188 ? 29.637 23.125 27.445 1.00 32.93 188 LEU A C 1
ATOM 1653 O O . LEU A 1 188 ? 30.620 22.907 28.137 1.00 31.72 188 LEU A O 1
ATOM 1658 N N . VAL A 1 189 ? 29.221 24.356 27.128 1.00 29.01 189 VAL A N 1
ATOM 1659 C CA . VAL A 1 189 ? 30.050 25.527 27.391 1.00 29.17 189 VAL A CA 1
ATOM 1660 C C . VAL A 1 189 ? 29.811 26.149 28.770 1.00 34.31 189 VAL A C 1
ATOM 1661 O O . VAL A 1 189 ? 30.677 26.827 29.258 1.00 35.33 189 VAL A O 1
ATOM 1665 N N . ARG A 1 190 ? 28.647 25.935 29.377 1.00 35.92 190 ARG A N 1
ATOM 1666 C CA . ARG A 1 190 ? 28.333 26.476 30.702 1.00 38.82 190 ARG A CA 1
ATOM 1667 C C . ARG A 1 190 ? 28.674 28.000 30.886 1.00 36.16 190 ARG A C 1
ATOM 1668 O O . ARG A 1 190 ? 29.282 28.398 31.846 1.00 38.42 190 ARG A O 1
ATOM 1676 N N . GLY A 1 191 ? 28.324 28.804 29.895 1.00 38.35 191 GLY A N 1
ATOM 1677 C CA . GLY A 1 191 ? 28.538 30.245 29.918 1.00 38.71 191 GLY A CA 1
ATOM 1678 C C . GLY A 1 191 ? 29.911 30.763 29.516 1.00 38.22 191 GLY A C 1
ATOM 1679 O O . GLY A 1 191 ? 30.138 31.947 29.565 1.00 38.08 191 GLY A O 1
ATOM 1680 N N . GLU A 1 192 ? 30.832 29.892 29.145 1.00 34.42 192 GLU A N 1
ATOM 1681 C CA . GLU A 1 192 ? 32.137 30.303 28.721 1.00 32.44 192 GLU A CA 1
ATOM 1682 C C . GLU A 1 192 ? 31.979 30.710 27.254 1.00 31.02 192 GLU A C 1
ATOM 1683 O O . GLU A 1 192 ? 31.086 30.200 26.541 1.00 29.97 192 GLU A O 1
ATOM 1689 N N . PRO A 1 193 ? 32.850 31.609 26.808 1.00 28.97 193 PRO A N 1
ATOM 1690 C CA . PRO A 1 193 ? 32.694 32.159 25.481 1.00 26.52 193 PRO A CA 1
ATOM 1691 C C . PRO A 1 193 ? 33.109 31.226 24.407 1.00 23.94 193 PRO A C 1
ATOM 1692 O O . PRO A 1 193 ? 33.912 30.344 24.617 1.00 26.12 193 PRO A O 1
ATOM 1696 N N . GLY A 1 194 ? 32.649 31.520 23.221 1.00 28.19 194 GLY A N 1
ATOM 1697 C CA . GLY A 1 194 ? 32.993 30.676 22.095 1.00 27.96 194 GLY A CA 1
ATOM 1698 C C . GLY A 1 194 ? 32.212 30.989 20.866 1.00 27.06 194 GLY A C 1
ATOM 1699 O O . GLY A 1 194 ? 31.489 32.009 20.779 1.00 24.52 194 GLY A O 1
ATOM 1700 N N . VAL A 1 195 ? 32.358 30.068 19.911 1.00 26.28 195 VAL A N 1
ATOM 1701 C CA . VAL A 1 195 ? 31.674 30.138 18.644 1.00 26.82 195 VAL A CA 1
ATOM 1702 C C . VAL A 1 195 ? 31.107 28.748 18.259 1.00 25.43 195 VAL A C 1
ATOM 1703 O O . VAL A 1 195 ? 31.734 27.717 18.568 1.00 24.71 195 VAL A O 1
ATOM 1707 N N . TYR A 1 196 ? 29.942 28.755 17.581 1.00 23.04 196 TYR A N 1
ATOM 1708 C CA . TY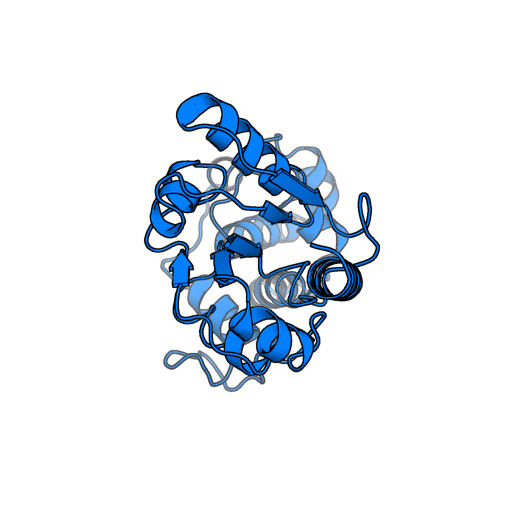R A 1 196 ? 29.349 27.568 17.007 1.00 21.55 196 TYR A CA 1
ATOM 1709 C C . TYR A 1 196 ? 29.465 27.697 15.514 1.00 22.62 196 TYR A C 1
ATOM 1710 O O . TYR A 1 196 ? 29.085 28.714 14.984 1.00 25.30 196 TYR A O 1
ATOM 1719 N N . ILE A 1 197 ? 29.9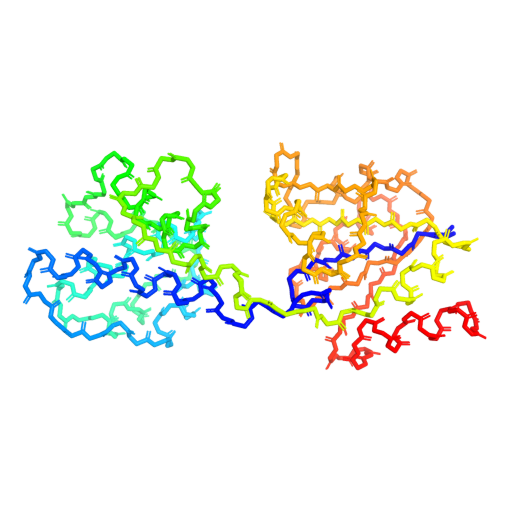22 26.631 14.863 1.00 21.99 197 ILE A N 1
ATOM 1720 C CA . ILE A 1 197 ? 30.037 26.551 13.363 1.00 22.27 197 ILE A CA 1
ATOM 1721 C C . ILE A 1 197 ? 28.953 25.632 12.823 1.00 22.90 197 ILE A C 1
ATOM 1722 O O . ILE A 1 197 ? 28.982 24.435 13.129 1.00 23.25 197 ILE A O 1
ATOM 1727 N N . GLY A 1 198 ? 27.994 26.203 12.043 1.00 22.17 198 GLY A N 1
ATOM 1728 C CA . GLY A 1 198 ? 26.850 25.490 11.494 1.00 22.57 198 GLY A CA 1
ATOM 1729 C C . GLY A 1 198 ? 26.853 25.665 9.967 1.00 21.94 198 GLY A C 1
ATOM 1730 O O . GLY A 1 198 ? 27.655 26.410 9.451 1.00 23.50 198 GLY A O 1
ATOM 1731 N N . ASP A 1 199 ? 25.998 24.900 9.321 1.00 24.05 199 ASP A N 1
ATOM 1732 C CA . ASP A 1 199 ? 25.720 25.029 7.856 1.00 26.04 199 ASP A CA 1
ATOM 1733 C C . ASP A 1 199 ? 24.250 25.430 7.561 1.00 28.47 199 ASP A C 1
ATOM 1734 O O . ASP A 1 199 ? 23.944 25.709 6.456 1.00 27.36 199 ASP A O 1
ATOM 1739 N N . THR A 1 200 ? 23.346 25.451 8.543 1.00 28.65 200 THR A N 1
ATOM 1740 C CA . THR A 1 200 ? 21.938 25.707 8.241 1.00 29.78 200 THR A CA 1
ATOM 1741 C C . THR A 1 200 ? 21.361 26.816 9.071 1.00 30.13 200 THR A C 1
ATOM 1742 O O . THR A 1 200 ? 21.925 27.182 10.082 1.00 30.83 200 THR A O 1
ATOM 1746 N N . ILE A 1 201 ? 20.165 27.279 8.677 1.00 32.53 201 ILE A N 1
ATOM 1747 C CA . ILE A 1 201 ? 19.432 28.297 9.454 1.00 31.66 201 ILE A CA 1
ATOM 1748 C C . ILE A 1 201 ? 19.052 27.785 10.847 1.00 28.91 201 ILE A C 1
ATOM 1749 O O . ILE A 1 201 ? 18.981 28.555 11.779 1.00 29.69 201 ILE A O 1
ATOM 1754 N N . ASN A 1 202 ? 18.752 26.502 10.972 1.00 30.80 202 ASN A N 1
ATOM 1755 C CA . ASN A 1 202 ? 18.430 25.927 12.281 1.00 30.44 202 ASN A CA 1
ATOM 1756 C C . ASN A 1 202 ? 19.596 26.066 13.255 1.00 27.40 202 ASN A C 1
ATOM 1757 O O . ASN A 1 202 ? 19.380 26.295 14.452 1.00 26.00 202 ASN A O 1
ATOM 1762 N N . ASP A 1 203 ? 20.810 25.938 12.753 1.00 27.16 203 ASP A N 1
ATOM 1763 C CA . ASP A 1 203 ? 22.017 26.203 13.542 1.00 27.56 203 ASP A CA 1
ATOM 1764 C C . ASP A 1 203 ? 22.103 27.656 14.008 1.00 28.57 203 ASP A C 1
ATOM 1765 O O . ASP A 1 203 ? 22.451 27.958 15.172 1.00 24.95 203 ASP A O 1
ATOM 1770 N N . GLU A 1 204 ? 21.729 28.558 13.108 1.00 25.77 204 GLU A N 1
ATOM 1771 C CA . GLU A 1 204 ? 21.699 29.991 13.417 1.00 27.80 204 GLU A CA 1
ATOM 1772 C C . GLU A 1 204 ? 20.695 30.315 14.501 1.00 26.79 204 GLU A C 1
ATOM 1773 O O . GLU A 1 204 ? 21.014 30.993 15.504 1.00 27.02 204 GLU A O 1
ATOM 1779 N N . LEU A 1 205 ? 19.514 29.705 14.372 1.00 27.08 205 LEU A N 1
ATOM 1780 C CA . LEU A 1 205 ? 18.454 29.834 15.366 1.00 25.39 205 LEU A CA 1
ATOM 1781 C C . LEU A 1 205 ? 18.850 29.304 16.719 1.00 30.04 205 LEU A C 1
ATOM 1782 O O . LEU A 1 205 ? 18.547 29.926 17.808 1.00 25.85 205 LEU A O 1
ATOM 1787 N N . PHE A 1 206 ? 19.503 28.127 16.698 1.00 24.18 206 PHE A N 1
ATOM 1788 C CA . PHE A 1 206 ? 20.072 27.542 17.911 1.00 22.86 206 PHE A CA 1
ATOM 1789 C C . PHE A 1 206 ? 20.846 28.590 18.736 1.00 24.32 206 PHE A C 1
ATOM 1790 O O . PHE A 1 206 ? 20.708 28.726 20.003 1.00 23.42 206 PHE A O 1
ATOM 1798 N N . VAL A 1 207 ? 21.777 29.235 18.058 1.00 25.65 207 VAL A N 1
ATOM 1799 C CA . VAL A 1 207 ? 22.652 30.225 18.719 1.00 27.63 207 VAL A CA 1
ATOM 1800 C C . VAL A 1 207 ? 21.855 31.525 19.057 1.00 29.04 207 VAL A C 1
ATOM 1801 O O . VAL A 1 207 ? 21.987 32.048 20.174 1.00 27.98 207 VAL A O 1
ATOM 1805 N N . GLU A 1 208 ? 20.990 31.986 18.153 1.00 27.57 208 GLU A N 1
ATOM 1806 C CA . GLU A 1 208 ? 20.004 33.067 18.544 1.00 27.51 208 GLU A CA 1
ATOM 1807 C C . GLU A 1 208 ? 19.280 32.711 19.849 1.00 29.88 208 GLU A C 1
ATOM 1808 O O . GLU A 1 208 ? 19.176 33.550 20.761 1.00 27.45 208 GLU A O 1
ATOM 1814 N N . ASN A 1 209 ? 18.824 31.455 19.976 1.00 25.46 209 ASN A N 1
ATOM 1815 C CA . ASN A 1 209 ? 18.176 31.041 21.233 1.00 26.03 209 ASN A CA 1
ATOM 1816 C C . ASN A 1 209 ? 19.090 31.077 22.431 1.00 27.78 209 ASN A C 1
ATOM 1817 O O . ASN A 1 209 ? 18.666 31.330 23.582 1.00 27.43 209 ASN A O 1
ATOM 1822 N N . TYR A 1 210 ? 20.353 30.745 22.212 1.00 27.12 210 TYR A N 1
ATOM 1823 C CA . TYR A 1 210 ? 21.321 30.755 23.304 1.00 27.58 210 TYR A CA 1
ATOM 1824 C C . TYR A 1 210 ? 21.551 32.183 23.808 1.00 26.88 210 TYR A C 1
ATOM 1825 O O . TYR A 1 210 ? 21.621 32.465 25.044 1.00 24.65 210 TYR A O 1
ATOM 1834 N N . ARG A 1 211 ? 21.707 33.063 22.843 1.00 25.80 211 ARG A N 1
ATOM 1835 C CA . ARG A 1 211 ? 21.831 34.511 23.111 1.00 30.93 211 ARG A CA 1
ATOM 1836 C C . ARG A 1 211 ? 20.597 35.014 23.834 1.00 35.51 211 ARG A C 1
ATOM 1837 O O . ARG A 1 211 ? 20.712 35.798 24.764 1.00 35.15 211 ARG A O 1
ATOM 1845 N N . GLY A 1 212 ? 19.421 34.526 23.440 1.00 34.59 212 GLY A N 1
ATOM 1846 C CA . GLY A 1 212 ? 18.192 34.917 24.124 1.00 36.00 212 GLY A CA 1
ATOM 1847 C C . GLY A 1 212 ? 18.133 34.462 25.576 1.00 35.69 212 GLY A C 1
ATOM 1848 O O . GLY A 1 212 ? 17.694 35.203 26.446 1.00 34.01 212 GLY A O 1
ATOM 1849 N N . LYS A 1 213 ? 18.603 33.255 25.841 1.00 34.84 213 LYS A N 1
ATOM 1850 C CA . LYS A 1 213 ? 18.437 32.623 27.163 1.00 38.34 213 LYS A CA 1
ATOM 1851 C C . LYS A 1 213 ? 19.624 32.771 28.087 1.00 37.78 213 LYS A C 1
ATOM 1852 O O . LYS A 1 213 ? 19.453 32.969 29.300 1.00 35.65 213 LYS A O 1
ATOM 1858 N N . TYR A 1 214 ? 20.829 32.646 27.537 1.00 37.49 214 TYR A N 1
ATOM 1859 C CA . TYR A 1 214 ? 22.004 32.501 28.386 1.00 37.83 214 TYR A CA 1
ATOM 1860 C C . TYR A 1 214 ? 22.938 33.658 28.287 1.00 38.21 214 TYR A C 1
ATOM 1861 O O . TYR A 1 214 ? 23.306 34.203 29.307 1.00 41.38 214 TYR A O 1
ATOM 1870 N N . GLY A 1 215 ? 23.271 34.069 27.073 1.00 34.78 215 GLY A N 1
ATOM 1871 C CA . GLY A 1 215 ? 24.298 35.052 26.895 1.00 37.26 215 GLY A CA 1
ATOM 1872 C C . GLY A 1 215 ? 25.012 34.971 25.561 1.00 33.36 215 GLY A C 1
ATOM 1873 O O . GLY A 1 215 ? 24.629 34.185 24.694 1.00 30.79 215 GLY A O 1
ATOM 1874 N N A ASP A 1 216 ? 26.094 35.733 25.439 0.50 32.61 216 ASP A N 1
ATOM 1875 N N B ASP A 1 216 ? 26.059 35.802 25.413 0.50 33.12 216 ASP A N 1
ATOM 1876 C CA A ASP A 1 216 ? 26.694 35.927 24.157 0.50 31.37 216 ASP A CA 1
ATOM 1877 C CA B ASP A 1 216 ? 26.769 36.027 24.151 0.50 31.77 216 ASP A CA 1
ATOM 1878 C C A ASP A 1 216 ? 27.437 34.690 23.668 0.50 27.63 216 ASP A C 1
ATOM 1879 C C B ASP A 1 216 ? 27.451 34.732 23.664 0.50 27.99 216 ASP A C 1
ATOM 1880 O O A ASP A 1 216 ? 28.008 33.929 24.445 0.50 28.25 216 ASP A O 1
ATOM 1881 O O B ASP A 1 216 ? 27.998 33.967 24.451 0.50 28.66 216 ASP A O 1
ATOM 1890 N N . PHE A 1 217 ? 27.406 34.503 22.355 1.00 25.41 217 PHE A N 1
ATOM 1891 C CA . PHE A 1 217 ? 28.107 33.382 21.731 1.00 26.87 217 PHE A CA 1
ATOM 1892 C C . PHE A 1 217 ? 28.051 33.688 20.251 1.00 24.98 217 PHE A C 1
ATOM 1893 O O . PHE A 1 217 ? 27.070 34.219 19.785 1.00 26.59 217 PHE A O 1
ATOM 1901 N N . ASP A 1 218 ? 29.102 33.396 19.549 1.00 24.67 218 ASP A N 1
ATOM 1902 C CA . ASP A 1 218 ? 29.189 33.673 18.118 1.00 26.85 218 ASP A CA 1
ATOM 1903 C C . ASP A 1 218 ? 28.695 32.527 17.291 1.00 26.22 218 ASP A C 1
ATOM 1904 O O . ASP A 1 218 ? 28.725 31.357 17.710 1.00 23.86 218 ASP A O 1
ATOM 1909 N N . PHE A 1 219 ? 28.294 32.853 16.057 1.00 24.90 219 PHE A N 1
ATOM 1910 C CA . PHE A 1 219 ? 27.844 31.864 15.155 1.00 26.44 219 PHE A CA 1
ATOM 1911 C C . PHE A 1 219 ? 28.491 32.135 13.817 1.00 27.92 219 PHE A C 1
ATOM 1912 O O . PHE A 1 219 ? 28.550 33.292 13.404 1.00 27.48 219 PHE A O 1
ATOM 1920 N N . VAL A 1 220 ? 28.988 31.078 13.165 1.00 26.84 220 VAL A N 1
ATOM 1921 C CA . VAL A 1 220 ? 29.549 31.159 11.806 1.00 27.68 220 VAL A CA 1
ATOM 1922 C C . VAL A 1 220 ? 28.881 30.131 10.918 1.00 29.51 220 VAL A C 1
ATOM 1923 O O . VAL A 1 220 ? 28.801 28.922 11.268 1.00 28.13 220 VAL A O 1
ATOM 1927 N N . MET A 1 221 ? 28.470 30.557 9.733 1.00 27.43 221 MET A N 1
ATOM 1928 C CA . MET A 1 221 ? 27.810 29.676 8.836 1.00 27.56 221 MET A CA 1
ATOM 1929 C C . MET A 1 221 ? 28.726 29.389 7.693 1.00 29.40 221 MET A C 1
ATOM 1930 O O . MET A 1 221 ? 29.049 30.295 6.933 1.00 31.82 221 MET A O 1
ATOM 1935 N N . VAL A 1 222 ? 29.116 28.120 7.545 1.00 26.61 222 VAL A N 1
ATOM 1936 C CA . VAL A 1 222 ? 29.985 27.722 6.444 1.00 30.82 222 VAL A CA 1
ATOM 1937 C C . VAL A 1 222 ? 29.298 27.989 5.131 1.00 28.15 222 VAL A C 1
ATOM 1938 O O . VAL A 1 222 ? 28.083 27.841 5.048 1.00 33.62 222 VAL A O 1
ATOM 1942 N N . GLY A 1 223 ? 30.055 28.447 4.146 1.00 35.66 223 GLY A N 1
ATOM 1943 C CA . GLY A 1 223 ? 29.504 28.735 2.800 1.00 39.84 223 GLY A CA 1
ATOM 1944 C C . GLY A 1 223 ? 28.798 30.098 2.666 1.00 42.51 223 GLY A C 1
ATOM 1945 O O . GLY A 1 223 ? 28.383 30.495 1.552 1.00 57.05 223 GLY A O 1
ATOM 1946 N N . ARG A 1 224 ? 28.603 30.777 3.779 1.00 35.75 224 ARG A N 1
ATOM 1947 C CA . ARG A 1 224 ? 28.128 32.158 3.792 1.00 36.89 224 ARG A CA 1
ATOM 1948 C C . ARG A 1 224 ? 29.138 33.075 4.445 1.00 37.71 224 ARG A C 1
ATOM 1949 O O . ARG A 1 224 ? 29.521 34.083 3.863 1.00 40.17 224 ARG A O 1
ATOM 1957 N N . ASP A 1 225 ? 29.570 32.746 5.655 1.00 32.73 225 ASP A N 1
ATOM 1958 C CA . ASP A 1 225 ? 30.429 33.606 6.461 1.00 33.42 225 ASP A CA 1
ATOM 1959 C C . ASP A 1 225 ? 31.924 33.274 6.262 1.00 36.03 225 ASP A C 1
ATOM 1960 O O . ASP A 1 225 ? 32.817 34.067 6.586 1.00 35.70 225 ASP A O 1
ATOM 1965 N N . VAL A 1 226 ? 32.185 32.083 5.731 1.00 35.38 226 VAL A N 1
ATOM 1966 C CA . VAL A 1 226 ? 33.523 31.556 5.595 1.00 34.75 226 VAL A CA 1
ATOM 1967 C C . VAL A 1 226 ? 33.388 30.441 4.584 1.00 30.17 226 VAL A C 1
ATOM 1968 O O . VAL A 1 226 ? 32.290 29.914 4.392 1.00 32.37 226 VAL A O 1
ATOM 1972 N N . LYS A 1 227 ? 34.456 30.081 3.909 1.00 35.84 227 LYS A N 1
ATOM 1973 C CA . LYS A 1 227 ? 34.350 29.036 2.863 1.00 37.80 227 LYS A CA 1
ATOM 1974 C C . LYS A 1 227 ? 33.979 27.697 3.457 1.00 35.37 227 LYS A C 1
ATOM 1975 O O . LYS A 1 227 ? 33.022 27.065 3.048 1.00 32.44 227 LYS A O 1
ATOM 1981 N N . ASP A 1 228 ? 34.736 27.268 4.462 1.00 32.41 228 ASP A N 1
ATOM 1982 C CA . ASP A 1 228 ? 34.461 25.995 5.094 1.00 28.70 228 ASP A CA 1
ATOM 1983 C C . ASP A 1 228 ? 35.113 26.029 6.448 1.00 28.75 228 ASP A C 1
ATOM 1984 O O . ASP A 1 228 ? 35.755 27.022 6.824 1.00 30.10 228 ASP A O 1
ATOM 1989 N N . VAL A 1 229 ? 34.945 24.935 7.174 1.00 27.80 229 VAL A N 1
ATOM 1990 C CA . VAL A 1 229 ? 35.461 24.838 8.562 1.00 25.36 229 VAL A CA 1
ATOM 1991 C C . VAL A 1 229 ? 36.994 24.935 8.608 1.00 24.10 229 VAL A C 1
ATOM 1992 O O . VAL A 1 229 ? 37.594 25.329 9.613 1.00 25.83 229 VAL A O 1
ATOM 1996 N N . ASN A 1 230 ? 37.657 24.552 7.529 1.00 24.99 230 ASN A N 1
ATOM 1997 C CA . ASN A 1 230 ? 39.135 24.538 7.568 1.00 24.49 230 ASN A CA 1
ATOM 1998 C C . ASN A 1 230 ? 3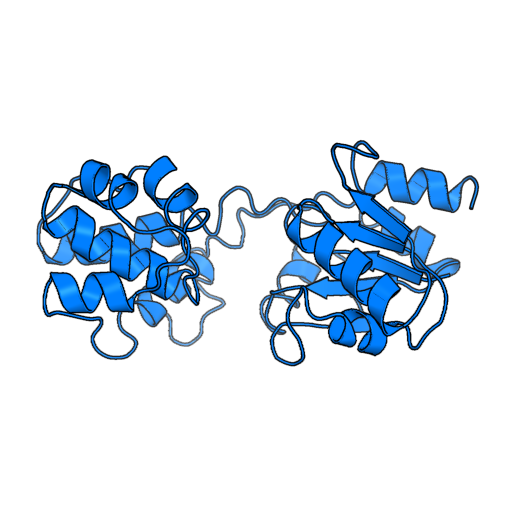9.657 25.933 7.479 1.00 26.19 230 ASN A C 1
ATOM 1999 O O . ASN A 1 230 ? 40.604 26.270 8.177 1.00 27.09 230 ASN A O 1
ATOM 2004 N N . GLU A 1 231 ? 39.049 26.758 6.625 1.00 26.33 231 GLU A N 1
ATOM 2005 C CA . GLU A 1 231 ? 39.445 28.168 6.554 1.00 29.24 231 GLU A CA 1
ATOM 2006 C C . GLU A 1 231 ? 39.133 28.830 7.886 1.00 28.23 231 GLU A C 1
ATOM 2007 O O . GLU A 1 231 ? 39.927 29.613 8.416 1.00 25.60 231 GLU A O 1
ATOM 2013 N N . PHE A 1 232 ? 37.976 28.502 8.426 1.00 27.10 232 PHE A N 1
ATOM 2014 C CA . PHE A 1 232 ? 37.670 28.981 9.760 1.00 25.75 232 PHE A CA 1
ATOM 2015 C C . PHE A 1 232 ? 38.743 28.625 10.784 1.00 25.94 232 PHE A C 1
ATOM 2016 O O . PHE A 1 232 ? 39.218 29.485 11.582 1.00 27.00 232 PHE A O 1
ATOM 2024 N N . LEU A 1 233 ? 39.138 27.357 10.810 1.00 25.37 233 LEU A N 1
ATOM 2025 C CA . LEU A 1 233 ? 40.123 26.926 11.828 1.00 24.85 233 LEU A CA 1
ATOM 2026 C C . LEU A 1 233 ? 41.496 27.536 11.617 1.00 25.57 233 LEU A C 1
ATOM 2027 O O . LEU A 1 233 ? 42.146 27.905 12.564 1.00 23.15 233 LEU A O 1
ATOM 2032 N N . GLU A 1 234 ? 41.902 27.690 10.365 1.00 25.26 234 GLU A N 1
ATOM 2033 C CA . GLU A 1 234 ? 43.137 28.363 10.058 1.00 30.00 234 GLU A CA 1
ATOM 2034 C C . GLU A 1 234 ? 43.135 29.830 10.473 1.00 28.23 234 GLU A C 1
ATOM 2035 O O . GLU A 1 234 ? 44.094 30.281 11.063 1.00 30.08 234 GLU A O 1
ATOM 2041 N N . ASN A 1 235 ? 42.042 30.553 10.196 1.00 28.74 235 ASN A N 1
ATOM 2042 C CA . ASN A 1 235 ? 41.932 31.944 10.660 1.00 26.85 235 ASN A CA 1
ATOM 2043 C C . ASN A 1 235 ? 41.992 32.004 12.167 1.00 29.05 235 ASN A C 1
ATOM 2044 O O . ASN A 1 235 ? 42.687 32.829 12.713 1.00 27.51 235 ASN A O 1
ATOM 2049 N N . ALA A 1 236 ? 41.335 31.074 12.840 1.00 28.84 236 ALA A N 1
ATOM 2050 C CA . ALA A 1 236 ? 41.325 31.092 14.326 1.00 24.53 236 ALA A CA 1
ATOM 2051 C C . ALA A 1 236 ? 42.719 30.866 14.915 1.00 28.70 236 ALA A C 1
ATOM 2052 O O . ALA A 1 236 ? 43.128 31.503 15.895 1.00 28.10 236 ALA A O 1
ATOM 2054 N N . LEU A 1 237 ? 43.454 29.946 14.298 1.00 26.37 237 LEU A N 1
ATOM 2055 C CA . LEU A 1 237 ? 44.778 29.604 14.762 1.00 29.24 237 LEU A CA 1
ATOM 2056 C C . LEU A 1 237 ? 45.782 30.732 14.465 1.00 27.81 237 LEU A C 1
ATOM 2057 O O . LEU A 1 237 ? 46.698 30.983 15.250 1.00 26.42 237 LEU A O 1
ATOM 2062 N N . GLU A 1 238 ? 45.663 31.291 13.274 1.00 26.64 238 GLU A N 1
ATOM 2063 C CA . GLU A 1 238 ? 46.565 32.321 12.816 1.00 30.16 238 GLU A CA 1
ATOM 2064 C C . GLU A 1 238 ? 46.305 33.689 13.399 1.00 32.45 238 GLU A C 1
ATOM 2065 O O . GLU A 1 238 ? 47.211 34.524 13.386 1.00 29.90 238 GLU A O 1
ATOM 2071 N N . GLY A 1 239 ? 45.104 33.946 13.906 1.00 35.17 239 GLY A N 1
ATOM 2072 C CA . GLY A 1 239 ? 44.810 35.276 14.426 1.00 42.31 239 GLY A CA 1
ATOM 2073 C C . GLY A 1 239 ? 43.874 35.480 15.587 1.00 45.55 239 GLY A C 1
ATOM 2074 O O . GLY A 1 239 ? 43.581 36.641 15.875 1.00 51.52 239 GLY A O 1
ATOM 2075 N N . GLY A 1 240 ? 43.424 34.409 16.255 1.00 47.43 240 GLY A N 1
ATOM 2076 C CA . GLY A 1 240 ? 42.379 34.452 17.298 1.00 48.10 240 GLY A CA 1
ATOM 2077 C C . GLY A 1 240 ? 40.988 34.420 16.681 1.00 42.55 240 GLY A C 1
ATOM 2078 O O . GLY A 1 240 ? 40.859 34.798 15.495 1.00 42.26 240 GLY A O 1
#

B-factor: mean 32.12, std 8.75, range [16.59, 81.67]

Nearest PDB structures (foldseek):
  6iah-assembly1_A  TM=1.004E+00  e=9.444E-51  Thermococcus thioreducens
  8wbk-assembly1_A  TM=5.088E-01  e=9.299E-07  Rhodococcus opacus
  8ywo-assembly1_A  TM=5.038E-01  e=9.299E-07  Pseudomonas sp. A2C
  3smv-assembly1_A  TM=5.216E-01  e=3.640E-06  Pseudomonas sp. A2C
  8wnh-assembly1_B  TM=5.172E-01  e=8.153E-06  Rhodococcus opacus

Radius of gyration: 19.47 Å; Cα contacts (8 Å, |Δi|>4): 426; chains: 1; bounding box: 52×45×41 Å

InterPro domains:
  IPR036412 HAD-like superfamily [SSF56784] (2-205)
  IPR050155 HAD-like hydrolase superfamily [PTHR43434] (2-209)

Organism: NCBI:txid277988

Secondary structure (DSSP, 8-state):
-EEEE-SBTTTEE-TTHHHHHHHHHHHHHHHHTT--PPPPHHHHHHHHHHS--SSHHHHHHHHHHHHHTT-HHHHHHHSPTT--HHHHHHHHS----TTHHHHHHHHHHHGGG-TT-SS----GGGG-EE-S-HHHHHHHHTTSEEEEE-SS-HHHHHHHHHHHT---SSEE-TTT--TT-THHHHHHHTT--EEEEESSHHHHHHHHHHHHHT---EEEEBTTTBS-HHHHHHHHHHH-

Solvent-accessible surface area: 12214 Å² total; per-residue (Å²): 137,9,4,0,0,10,0,35,27,1,0,0,42,27,89,107,1,44,27,67,0,0,38,41,0,0,37,73,24,0,34,119,127,63,20,151,131,117,1,90,78,74,25,1,123,58,0,78,167,25,13,66,25,68,58,28,50,60,0,0,4,0,0,10,22,0,6,60,42,53,92,7,98,108,0,9,139,96,2,53,154,40,10,59,15,107,63,0,62,132,85,59,62,145,121,37,178,60,46,42,10,78,101,4,11,28,0,18,4,16,0,173,65,29,111,101,99,74,65,80,48,94,4,8,18,112,102,10,135,71,55,6,120,151,33,4,0,90,116,0,57,162,135,34,105,14,0,0,2,6,33,6,15,61,90,26,8,76,1,0,30,112,27,5,39,38,103,12,147,42,42,6,17,121,116,61,69,109,32,41,42,12,109,0,0,88,65,25,0,136,48,86,76,6,16,0,0,0,44,64,124,68,3,36,71,0,0,87,50,3,101,71,110,68,29,117,4,83,24,25,16,22,70,127,72,20,154,34,0,14,66,29,0,54,81,10,44,138,69,87

Foldseek 3Di:
DEEEEEQDPAFKPLVCLLLVLLFVLLCVVCVVVVHNDGDDSVLLVLQVVQEPEPDSLFSSFLQNLLVVVVNSVVCSVVAHRHHYSVVSCVVPVDGDDPCSSVLSSCCAAVAPVDPSHPDHYDHSSVVMATPAAVVLVVLVVVPHQYEYEYQADPVVLVSSCVRRVHDHPHYHYNVHDDPLDLVSVCVRQVQPEEEYEEADVSQVVSQVVVCVPPRDYHYHHDPPRHPGVHRVSVCVSVPD